Protein AF-A0A7J6TV28-F1 (afdb_monomer_lite)

Sequence (271 aa):
MSRKTHSTPTSYSLPQYSQYRVRVAAYAGLIACICAVPQFLPTMQEILLQHFYVIGILYAFISASLDAKTFMMLPWRLTVGVLAGSVSGYIIVLLVTAMGGGVYNPFYGTLLMSPFLLVFSLAEPTLKCKFSQLHSYIAANVVMICVVVFSGPYSRKAFYSAMFAGILSFVVPITLTATLNVLGLLPRTAPEPMAVFEYAVGNNFKSNACYILDGDLHKRELDELRRALVTSRKAVLASVTDADLRLCIFQLTSTLYGLRRASGWEPFSEA

Structure (mmCIF, N/CA/C/O backbone):
data_AF-A0A7J6TV28-F1
#
_entry.id   AF-A0A7J6TV28-F1
#
loop_
_atom_site.group_PDB
_atom_site.id
_atom_site.type_symbol
_atom_site.label_atom_id
_atom_site.label_alt_id
_atom_site.label_comp_id
_atom_site.label_asym_id
_atom_site.label_entity_id
_atom_site.label_seq_id
_atom_site.pdbx_PDB_ins_code
_atom_site.Cartn_x
_atom_site.Cartn_y
_atom_site.Cartn_z
_atom_site.occupancy
_atom_site.B_iso_or_equiv
_atom_site.auth_seq_id
_atom_site.auth_comp_id
_atom_site.auth_asym_id
_atom_site.auth_atom_id
_atom_site.pdbx_PDB_model_num
ATOM 1 N N . MET A 1 1 ? 14.511 -23.211 37.259 1.00 36.25 1 MET A N 1
ATOM 2 C CA . MET A 1 1 ? 14.586 -22.573 35.925 1.00 36.25 1 MET A CA 1
ATOM 3 C C . MET A 1 1 ? 13.826 -23.444 34.936 1.00 36.25 1 MET A C 1
ATOM 5 O O . MET A 1 1 ? 14.378 -24.421 34.456 1.00 36.25 1 MET A O 1
ATOM 9 N N . SER A 1 2 ? 12.541 -23.155 34.709 1.00 27.58 2 SER A N 1
ATOM 10 C CA . SER A 1 2 ? 11.711 -23.898 33.754 1.00 27.58 2 SER A CA 1
ATOM 11 C C . SER A 1 2 ? 11.392 -23.012 32.555 1.00 27.58 2 SER A C 1
ATOM 13 O O . SER A 1 2 ? 11.049 -21.837 32.689 1.00 27.58 2 SER A O 1
ATOM 15 N N . ARG A 1 3 ? 11.628 -23.593 31.386 1.00 27.45 3 ARG A N 1
ATOM 16 C CA . ARG A 1 3 ? 11.673 -23.012 30.048 1.00 27.45 3 ARG A CA 1
ATOM 17 C C . ARG A 1 3 ? 10.261 -22.557 29.658 1.00 27.45 3 ARG A C 1
ATOM 19 O O . ARG A 1 3 ? 9.372 -23.389 29.530 1.00 27.45 3 ARG A O 1
ATOM 26 N N . LYS A 1 4 ? 10.050 -21.250 29.453 1.00 29.84 4 LYS A N 1
ATOM 27 C CA . LYS A 1 4 ? 8.834 -20.736 28.801 1.00 29.84 4 LYS A CA 1
ATOM 28 C C . LYS A 1 4 ? 8.853 -21.184 27.341 1.00 29.84 4 LYS A C 1
ATOM 30 O O . LYS A 1 4 ? 9.484 -20.556 26.496 1.00 29.84 4 LYS A O 1
ATOM 35 N N . THR A 1 5 ? 8.186 -22.292 27.060 1.00 29.97 5 THR A N 1
ATOM 36 C CA . THR A 1 5 ? 7.738 -22.646 25.720 1.00 29.97 5 THR A CA 1
ATOM 37 C C . THR A 1 5 ? 6.659 -21.643 25.328 1.00 29.97 5 THR A C 1
ATOM 39 O O . THR A 1 5 ? 5.537 -21.684 25.824 1.00 29.97 5 THR A O 1
ATOM 42 N N . HIS A 1 6 ? 7.021 -20.685 24.474 1.00 28.78 6 HIS A N 1
ATOM 43 C CA . HIS A 1 6 ? 6.042 -19.883 23.752 1.00 28.78 6 HIS A CA 1
ATOM 44 C C . HIS A 1 6 ? 5.280 -20.824 22.818 1.00 28.78 6 HIS A C 1
ATOM 46 O O . HIS A 1 6 ? 5.750 -21.157 21.733 1.00 28.78 6 HIS A O 1
ATOM 52 N N . SER A 1 7 ? 4.128 -21.300 23.286 1.00 31.31 7 SER A N 1
ATOM 53 C CA . SER A 1 7 ? 3.135 -21.948 22.445 1.00 31.31 7 SER A CA 1
ATOM 54 C C . SER A 1 7 ? 2.679 -20.956 21.379 1.00 31.31 7 SER A C 1
ATOM 56 O O . SER A 1 7 ? 2.367 -19.797 21.665 1.00 31.31 7 SER A O 1
ATOM 58 N N . THR A 1 8 ? 2.700 -21.436 20.147 1.00 29.50 8 THR A N 1
ATOM 59 C CA . THR A 1 8 ? 2.196 -20.812 18.928 1.00 29.50 8 THR A CA 1
ATOM 60 C C . THR A 1 8 ? 0.802 -20.193 19.113 1.00 29.50 8 THR A C 1
ATOM 62 O O . THR A 1 8 ? -0.018 -20.745 19.848 1.00 29.50 8 THR A O 1
ATOM 65 N N . PRO A 1 9 ? 0.493 -19.067 18.441 1.00 31.34 9 PRO A N 1
ATOM 66 C CA . PRO A 1 9 ? -0.850 -18.505 18.450 1.00 31.34 9 PRO A CA 1
ATOM 67 C C . PRO A 1 9 ? -1.773 -19.434 17.654 1.00 31.34 9 PRO A C 1
ATOM 69 O O . PRO A 1 9 ? -1.730 -19.487 16.425 1.00 31.34 9 PRO A O 1
ATOM 72 N N . THR A 1 10 ? -2.594 -20.203 18.361 1.00 31.62 10 THR A N 1
ATOM 73 C CA . THR A 1 10 ? -3.692 -20.969 17.778 1.00 31.62 10 THR A CA 1
ATOM 74 C C . THR A 1 10 ? -4.749 -20.009 17.244 1.00 31.62 10 THR A C 1
ATOM 76 O O . THR A 1 10 ? -5.369 -19.270 18.002 1.00 31.62 10 THR A O 1
ATOM 79 N N . SER A 1 11 ? -4.915 -20.043 15.919 1.00 28.58 11 SER A N 1
ATOM 80 C CA . SER A 1 11 ? -6.074 -19.575 15.150 1.00 28.58 11 SER A CA 1
ATOM 81 C C . SER A 1 11 ? -6.611 -18.188 15.518 1.00 28.58 11 SER A C 1
ATOM 83 O O . SER A 1 11 ? -7.545 -18.048 16.306 1.00 28.58 11 SER A O 1
ATOM 85 N N . TYR A 1 12 ? -6.094 -17.164 14.836 1.00 28.28 12 TYR A N 1
ATOM 86 C CA . TYR A 1 12 ? -6.783 -15.886 14.680 1.00 28.28 12 TYR A CA 1
ATOM 87 C C . TYR A 1 12 ? -8.122 -16.128 13.969 1.00 28.28 12 TYR A C 1
ATOM 89 O O . TYR A 1 12 ? -8.197 -16.109 12.740 1.00 28.28 12 TYR A O 1
ATOM 97 N N . SER A 1 13 ? -9.187 -16.384 14.728 1.00 34.91 13 SER A N 1
ATOM 98 C CA . SER A 1 13 ? -10.538 -16.260 14.199 1.00 34.91 13 SER A CA 1
ATOM 99 C C . SER A 1 13 ? -10.746 -14.781 13.887 1.00 34.91 13 SER A C 1
ATOM 101 O O . SER A 1 13 ? -10.840 -13.931 14.771 1.00 34.91 13 SER A O 1
ATOM 103 N N . LEU A 1 14 ? -10.703 -14.448 12.596 1.00 33.69 14 LEU A N 1
ATOM 104 C CA . LEU A 1 14 ? -11.089 -13.127 12.138 1.00 33.69 14 LEU A CA 1
ATOM 105 C C . LEU A 1 14 ? -12.509 -12.862 12.623 1.00 33.69 14 LEU A C 1
ATOM 107 O O . LEU A 1 14 ? -13.434 -13.610 12.309 1.00 33.69 14 LEU A O 1
ATOM 111 N N . PRO A 1 15 ? -12.702 -11.694 13.219 1.00 40.56 15 PRO A N 1
ATOM 112 C CA . PRO A 1 15 ? -13.539 -10.777 12.471 1.00 40.56 15 PRO A CA 1
ATOM 113 C C . PRO A 1 15 ? -12.861 -9.419 12.458 1.00 40.56 15 PRO A C 1
ATOM 115 O O . PRO A 1 15 ? -13.032 -8.528 13.285 1.00 40.56 15 PRO A O 1
ATOM 118 N N . GLN A 1 16 ? -12.064 -9.269 11.415 1.00 54.22 16 GLN A N 1
ATOM 119 C CA . GLN A 1 16 ? -11.751 -7.961 10.891 1.00 54.22 16 GLN A CA 1
ATOM 120 C C . GLN A 1 16 ? -13.044 -7.454 10.253 1.00 54.22 16 GLN A C 1
ATOM 122 O O . GLN A 1 16 ? -13.438 -7.993 9.224 1.00 54.22 16 GLN A O 1
ATOM 127 N N . TYR A 1 17 ? -13.717 -6.505 10.911 1.00 57.72 17 TYR A N 1
ATOM 128 C CA . TYR A 1 17 ? -14.897 -5.752 10.458 1.00 57.72 17 TYR A CA 1
ATOM 129 C C . TYR A 1 17 ? -15.244 -6.002 8.986 1.00 57.72 17 TYR A C 1
ATOM 131 O O . TYR A 1 17 ? -14.689 -5.351 8.098 1.00 57.72 17 TYR A O 1
ATOM 139 N N . SER A 1 18 ? -16.115 -6.978 8.714 1.00 57.31 18 SER A N 1
ATOM 140 C CA . SER A 1 18 ? -16.378 -7.444 7.345 1.00 57.31 18 SER A CA 1
ATOM 141 C C . SER A 1 18 ? -16.831 -6.291 6.450 1.00 57.31 18 SER A C 1
ATOM 143 O O . SER A 1 18 ? -16.326 -6.135 5.346 1.00 57.31 18 SER A O 1
ATOM 145 N N . GLN A 1 19 ? -17.678 -5.403 6.972 1.00 57.84 19 GLN A N 1
ATOM 146 C CA . GLN A 1 19 ? -18.143 -4.207 6.271 1.00 57.84 19 GLN A CA 1
ATOM 147 C C . GLN A 1 19 ? -17.015 -3.211 5.964 1.00 57.84 19 GLN A C 1
ATOM 149 O O . GLN A 1 19 ? -16.959 -2.669 4.863 1.00 57.84 19 GLN A O 1
ATOM 154 N N . TYR A 1 20 ? -16.085 -2.991 6.897 1.00 59.91 20 TYR A N 1
ATOM 155 C CA . TYR A 1 20 ? -14.920 -2.133 6.666 1.00 59.91 20 TYR A CA 1
ATOM 156 C C . TYR A 1 20 ? -13.994 -2.742 5.610 1.00 59.91 20 TYR A C 1
ATOM 158 O O . TYR A 1 20 ? -13.556 -2.049 4.699 1.00 59.91 20 TYR A O 1
ATOM 166 N N . ARG A 1 21 ? -13.760 -4.057 5.668 1.00 62.78 21 ARG A N 1
ATOM 167 C CA . ARG A 1 21 ? -12.965 -4.773 4.665 1.00 62.78 21 ARG A CA 1
ATOM 168 C C . ARG A 1 21 ? -13.599 -4.762 3.288 1.00 62.78 21 ARG A C 1
ATOM 170 O O . ARG A 1 21 ? -12.884 -4.577 2.316 1.00 62.78 21 ARG A O 1
ATOM 177 N N . VAL A 1 22 ? -14.916 -4.925 3.206 1.00 64.94 22 VAL A N 1
ATOM 178 C CA . VAL A 1 22 ? -15.661 -4.837 1.946 1.00 64.94 22 VAL A CA 1
ATOM 179 C C . VAL A 1 22 ? -15.588 -3.418 1.387 1.00 64.94 22 VAL A C 1
ATOM 181 O O . VAL A 1 22 ? -15.345 -3.264 0.198 1.00 64.94 22 VAL A O 1
ATOM 184 N N . ARG A 1 23 ? -15.699 -2.377 2.224 1.00 64.50 23 ARG A N 1
ATOM 185 C CA . ARG A 1 23 ? -15.524 -0.978 1.791 1.00 64.50 23 ARG A CA 1
ATOM 186 C C . ARG A 1 23 ? -14.102 -0.693 1.303 1.00 64.50 23 ARG A C 1
ATOM 188 O O . ARG A 1 23 ? -13.939 -0.084 0.252 1.00 64.50 23 ARG A O 1
ATOM 195 N N . VAL A 1 24 ? -13.082 -1.168 2.017 1.00 64.38 24 VAL A N 1
ATOM 196 C CA . VAL A 1 24 ? -11.673 -1.035 1.609 1.00 64.38 24 VAL A CA 1
ATOM 197 C C . VAL A 1 24 ? -11.392 -1.825 0.327 1.00 64.38 24 VAL A C 1
ATOM 199 O O . VAL A 1 24 ? -10.748 -1.305 -0.575 1.00 64.38 24 VAL A O 1
ATOM 202 N N . ALA A 1 25 ? -11.913 -3.047 0.200 1.00 63.00 25 ALA A N 1
ATOM 203 C CA . ALA A 1 25 ? -11.759 -3.867 -0.999 1.00 63.00 25 ALA A CA 1
ATOM 204 C C . ALA A 1 25 ? -12.497 -3.270 -2.208 1.00 63.00 25 ALA A C 1
ATOM 206 O O . ALA A 1 25 ? -11.953 -3.270 -3.307 1.00 63.00 25 ALA A O 1
ATOM 207 N N . ALA A 1 26 ? -13.694 -2.711 -2.011 1.00 67.06 26 ALA A N 1
ATOM 208 C CA . ALA A 1 26 ? -14.436 -2.008 -3.054 1.00 67.06 26 ALA A CA 1
ATOM 209 C C . ALA A 1 26 ? -13.705 -0.734 -3.503 1.00 67.06 26 ALA A C 1
ATOM 211 O O . ALA A 1 26 ? -13.607 -0.477 -4.698 1.00 67.06 26 ALA A O 1
ATOM 212 N N . TYR A 1 27 ? -13.133 0.023 -2.563 1.00 68.31 27 TYR A N 1
ATOM 213 C CA . TYR A 1 27 ? -12.297 1.187 -2.854 1.00 68.31 27 TYR A CA 1
ATOM 214 C C . TYR A 1 27 ? -11.031 0.802 -3.637 1.00 68.31 27 TYR A C 1
ATOM 216 O O . TYR A 1 27 ? -10.749 1.388 -4.681 1.00 68.31 27 TYR A O 1
ATOM 224 N N . ALA A 1 28 ? -10.315 -0.233 -3.187 1.00 64.62 28 ALA A N 1
ATOM 225 C CA . ALA A 1 28 ? -9.139 -0.772 -3.869 1.00 64.62 28 ALA A CA 1
ATOM 226 C C . ALA A 1 28 ? -9.472 -1.246 -5.289 1.00 64.62 28 ALA A C 1
ATOM 228 O O . ALA A 1 28 ? -8.771 -0.906 -6.239 1.00 64.62 28 ALA A O 1
ATOM 229 N N . GLY A 1 29 ? -10.565 -2.000 -5.430 1.00 62.69 29 GLY A N 1
ATOM 230 C CA . GLY A 1 29 ? -11.042 -2.517 -6.707 1.00 62.69 29 GLY A CA 1
ATOM 231 C C . GLY A 1 29 ? -11.446 -1.401 -7.666 1.00 62.69 29 GLY A C 1
ATOM 232 O O . GLY A 1 29 ? -11.060 -1.432 -8.828 1.00 62.69 29 GLY A O 1
ATOM 233 N N . LEU A 1 30 ? -12.152 -0.375 -7.184 1.00 70.69 30 LEU A N 1
ATOM 234 C CA . LEU A 1 30 ? -12.556 0.768 -8.000 1.00 70.69 30 LEU A CA 1
ATOM 235 C C . LEU A 1 30 ? -11.344 1.571 -8.489 1.00 70.69 30 LEU A C 1
ATOM 237 O O . LEU A 1 30 ? -11.278 1.906 -9.670 1.00 70.69 30 LEU A O 1
ATOM 241 N N . ILE A 1 31 ? -10.355 1.823 -7.624 1.00 66.44 31 ILE A N 1
ATOM 242 C CA . ILE A 1 31 ? -9.111 2.491 -8.032 1.00 66.44 31 ILE A CA 1
ATOM 243 C C . ILE A 1 31 ? -8.346 1.637 -9.036 1.00 66.44 31 ILE A C 1
ATOM 245 O O . ILE A 1 31 ? -7.920 2.161 -10.060 1.00 66.44 31 ILE A O 1
ATOM 249 N N . ALA A 1 32 ? -8.206 0.334 -8.785 1.00 64.50 32 ALA A N 1
ATOM 250 C CA . ALA A 1 32 ? -7.526 -0.571 -9.705 1.00 64.50 32 ALA A CA 1
ATOM 251 C C . ALA A 1 32 ? -8.198 -0.573 -11.088 1.00 64.50 32 ALA A C 1
ATOM 253 O O . ALA A 1 32 ? -7.506 -0.467 -12.098 1.00 64.50 32 ALA A O 1
ATOM 254 N N . CYS A 1 33 ? -9.533 -0.596 -11.142 1.00 68.56 33 CYS A N 1
ATOM 255 C CA . CYS A 1 33 ? -10.291 -0.510 -12.389 1.00 68.56 33 CYS A CA 1
ATOM 256 C C . CYS A 1 33 ? -10.071 0.823 -13.119 1.00 68.56 33 CYS A C 1
ATOM 258 O O . CYS A 1 33 ? -9.835 0.810 -14.323 1.00 68.56 33 CYS A O 1
ATOM 260 N N . ILE A 1 34 ? -10.096 1.963 -12.417 1.00 69.38 34 ILE A N 1
ATOM 261 C CA . ILE A 1 34 ? -9.843 3.286 -13.021 1.00 69.38 34 ILE A CA 1
ATOM 262 C C . ILE A 1 34 ? -8.401 3.386 -13.532 1.00 69.38 34 ILE A C 1
ATOM 264 O O . ILE A 1 34 ? -8.174 3.839 -14.652 1.00 69.38 34 ILE A O 1
ATOM 268 N N . CYS A 1 35 ? -7.429 2.919 -12.747 1.00 64.12 35 CYS A N 1
ATOM 269 C CA . CYS A 1 35 ? -6.024 2.857 -13.147 1.00 64.12 35 CYS A CA 1
ATOM 270 C C . CYS A 1 35 ? -5.792 1.914 -14.337 1.00 64.12 35 CYS A C 1
ATOM 272 O O . CYS A 1 35 ? -4.810 2.091 -15.055 1.00 64.12 35 CYS A O 1
ATOM 274 N N . ALA A 1 36 ? -6.694 0.958 -14.571 1.00 63.41 36 ALA A N 1
ATOM 275 C CA . ALA A 1 36 ? -6.657 0.063 -15.717 1.00 63.41 36 ALA A CA 1
ATOM 276 C C . ALA A 1 36 ? -7.333 0.646 -16.976 1.00 63.41 36 ALA A C 1
ATOM 278 O O . ALA A 1 36 ? -7.002 0.209 -18.067 1.00 63.41 36 ALA A O 1
ATOM 279 N N . VAL A 1 37 ? -8.209 1.662 -16.894 1.00 65.69 37 VAL A N 1
ATOM 280 C CA . VAL A 1 37 ? -8.895 2.270 -18.069 1.00 65.69 37 VAL A CA 1
ATOM 281 C C . VAL A 1 37 ? -7.953 2.685 -19.214 1.00 65.69 37 VAL A C 1
ATOM 283 O O . VAL A 1 37 ? -8.303 2.425 -20.370 1.00 65.69 37 VAL A O 1
ATOM 286 N N . PRO A 1 38 ? -6.754 3.257 -18.963 1.00 61.88 38 PRO A N 1
ATOM 287 C CA . PRO A 1 38 ? -5.789 3.565 -20.020 1.00 61.88 38 PRO A CA 1
ATOM 288 C C . PRO A 1 38 ? -5.403 2.372 -20.908 1.00 61.88 38 PRO A C 1
ATOM 290 O O . PRO A 1 38 ? -4.936 2.590 -22.021 1.00 61.88 38 PRO A O 1
ATOM 293 N N . GLN A 1 39 ? -5.635 1.128 -20.463 1.00 56.16 39 GLN A N 1
ATOM 294 C CA . GLN A 1 39 ? -5.360 -0.093 -21.229 1.00 56.16 39 GLN A CA 1
ATOM 295 C C . GLN A 1 39 ? -6.263 -0.273 -22.457 1.00 56.16 39 GLN A C 1
ATOM 297 O O . GLN A 1 39 ? -5.882 -0.945 -23.409 1.00 56.16 39 GLN A O 1
ATOM 302 N N . PHE A 1 40 ? -7.465 0.307 -22.431 1.00 59.34 40 PHE A N 1
ATOM 303 C CA . PHE A 1 40 ? -8.451 0.164 -23.504 1.00 59.34 40 PHE A CA 1
ATOM 304 C C . PHE A 1 40 ? -8.409 1.324 -24.501 1.00 59.34 40 PHE A C 1
ATOM 306 O O . PHE A 1 40 ? -9.193 1.348 -25.447 1.00 59.34 40 PHE A O 1
ATOM 313 N N . LEU A 1 41 ? -7.512 2.292 -24.293 1.00 60.53 41 LEU A N 1
ATOM 314 C CA . LEU A 1 41 ? -7.314 3.415 -25.198 1.00 60.53 41 LEU A CA 1
ATOM 315 C C . LEU A 1 41 ? -6.321 3.007 -26.301 1.00 60.53 41 LEU A C 1
ATOM 317 O O . LEU A 1 41 ? -5.128 2.873 -26.021 1.00 60.53 41 LEU A O 1
ATOM 321 N N . PRO A 1 42 ? -6.772 2.856 -27.563 1.00 53.66 42 PRO A N 1
ATOM 322 C CA . PRO A 1 42 ? -5.932 2.397 -28.677 1.00 53.66 42 PRO A CA 1
ATOM 323 C C . PRO A 1 42 ? -4.823 3.393 -29.071 1.00 53.66 42 PRO A C 1
ATOM 325 O O . PRO A 1 42 ? -4.034 3.126 -29.971 1.00 53.66 42 PRO A O 1
ATOM 328 N N . THR A 1 43 ? -4.757 4.552 -28.413 1.00 55.72 43 THR A N 1
ATOM 329 C CA . THR A 1 43 ? -3.801 5.638 -28.656 1.00 55.72 43 THR A CA 1
ATOM 330 C C . THR A 1 43 ? -2.490 5.523 -27.871 1.00 55.72 43 THR A C 1
ATOM 332 O O . THR A 1 43 ? -1.540 6.236 -28.195 1.00 55.72 43 THR A O 1
ATOM 335 N N . MET A 1 44 ? -2.395 4.662 -26.852 1.00 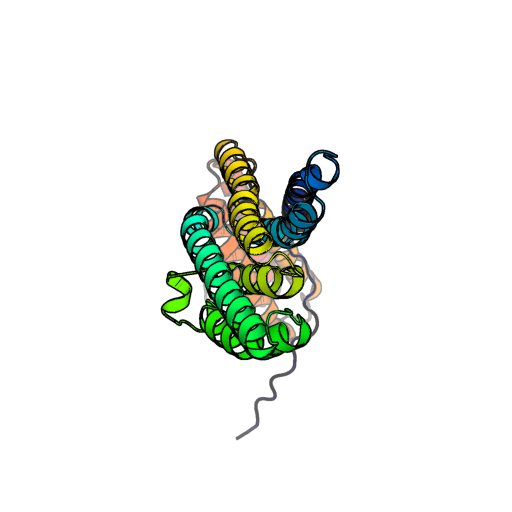54.69 44 MET A N 1
ATOM 336 C CA . MET A 1 44 ? -1.181 4.532 -26.032 1.00 54.69 44 MET A CA 1
ATOM 337 C C . MET A 1 44 ? -0.251 3.442 -26.592 1.00 54.69 44 MET A C 1
ATOM 339 O O . MET A 1 44 ? -0.635 2.282 -26.691 1.00 54.69 44 MET A O 1
ATOM 343 N N . GLN A 1 45 ? 0.985 3.810 -26.957 1.00 56.28 45 GLN A N 1
ATOM 344 C CA . GLN A 1 45 ? 2.009 2.884 -27.471 1.00 56.28 45 GLN A CA 1
ATOM 345 C C . GLN A 1 45 ? 2.259 1.699 -26.515 1.00 56.28 45 GLN A C 1
ATOM 347 O O . GLN A 1 45 ? 2.306 1.887 -25.298 1.00 56.28 45 GLN A O 1
ATOM 352 N N . GLU A 1 46 ? 2.509 0.503 -27.068 1.00 60.16 46 GLU A N 1
ATOM 353 C CA . GLU A 1 46 ? 2.639 -0.781 -26.344 1.00 60.16 46 GLU A CA 1
ATOM 354 C C . GLU A 1 46 ? 3.568 -0.731 -25.117 1.00 60.16 46 GLU A C 1
ATOM 356 O O . GLU A 1 46 ? 3.252 -1.284 -24.065 1.00 60.16 46 GLU A O 1
ATOM 361 N N . ILE A 1 47 ? 4.692 -0.012 -25.216 1.00 56.50 47 ILE A N 1
ATOM 362 C CA . ILE A 1 47 ? 5.678 0.106 -24.130 1.00 56.50 47 ILE A CA 1
ATOM 363 C C . ILE A 1 47 ? 5.127 0.953 -22.976 1.00 56.50 47 ILE A C 1
ATOM 365 O O . ILE A 1 47 ? 5.293 0.598 -21.812 1.00 56.50 47 ILE A O 1
ATOM 369 N N . LEU A 1 48 ? 4.438 2.059 -23.270 1.00 59.12 48 LEU A N 1
ATOM 370 C CA . LEU A 1 48 ? 3.851 2.935 -22.252 1.00 59.12 48 LEU A CA 1
ATOM 371 C C . LEU A 1 48 ? 2.741 2.199 -21.480 1.00 59.12 48 LEU A C 1
ATOM 373 O O . LEU A 1 48 ? 2.651 2.317 -20.258 1.00 59.12 48 LEU A O 1
ATOM 377 N N . LEU A 1 49 ? 1.950 1.388 -22.189 1.00 61.06 49 LEU A N 1
ATOM 378 C CA . LEU A 1 49 ? 0.846 0.599 -21.640 1.00 61.06 49 LEU A CA 1
ATOM 379 C C . LEU A 1 49 ? 1.317 -0.390 -20.558 1.00 61.06 49 LEU A C 1
ATOM 381 O O . LEU A 1 49 ? 0.725 -0.472 -19.483 1.00 61.06 49 LEU A O 1
ATOM 385 N N . GLN A 1 50 ? 2.421 -1.099 -20.815 1.00 63.00 50 GLN A N 1
ATOM 386 C CA . GLN A 1 50 ? 2.985 -2.090 -19.888 1.00 63.00 50 GLN A CA 1
ATOM 387 C C . GLN A 1 50 ? 3.484 -1.453 -18.582 1.00 63.00 50 GLN A C 1
ATOM 389 O O . GLN A 1 50 ? 3.299 -2.013 -17.500 1.00 63.00 50 GLN A O 1
ATOM 394 N N . HIS A 1 51 ? 4.061 -0.250 -18.665 1.00 64.56 51 HIS A N 1
ATOM 395 C CA . HIS A 1 51 ? 4.511 0.499 -17.490 1.00 64.56 51 HIS A CA 1
ATOM 396 C C . HIS A 1 51 ? 3.325 1.014 -16.665 1.00 64.56 51 HIS A C 1
ATOM 398 O O . HIS A 1 51 ? 3.347 0.924 -15.438 1.00 64.56 51 HIS A O 1
ATOM 404 N N . PHE A 1 52 ? 2.260 1.489 -17.318 1.00 61.66 52 PHE A N 1
ATOM 405 C CA . PHE A 1 52 ? 1.025 1.868 -16.627 1.00 61.66 52 PHE A CA 1
ATOM 406 C C . PHE A 1 52 ? 0.359 0.682 -15.918 1.00 61.66 52 PHE A C 1
ATOM 408 O O . PHE A 1 52 ? -0.117 0.857 -14.798 1.00 61.66 52 PHE A O 1
ATOM 415 N N . TYR A 1 53 ? 0.376 -0.514 -16.516 1.00 63.69 53 TYR A N 1
ATOM 416 C CA . TYR A 1 53 ? -0.217 -1.720 -15.931 1.00 63.69 53 TYR A CA 1
ATOM 417 C C . TYR A 1 53 ? 0.427 -2.093 -14.589 1.00 63.69 53 TYR A C 1
ATOM 419 O O . TYR A 1 53 ? -0.249 -2.175 -13.564 1.00 63.69 53 TYR A O 1
ATOM 427 N N . VAL A 1 54 ? 1.752 -2.274 -14.580 1.00 63.72 54 VAL A N 1
ATOM 428 C CA . VAL A 1 54 ? 2.477 -2.733 -13.384 1.00 63.72 54 VAL A CA 1
ATOM 429 C C . VAL A 1 54 ? 2.464 -1.663 -12.296 1.00 63.72 54 VAL A C 1
ATOM 431 O O . VAL A 1 54 ? 2.241 -1.965 -11.125 1.00 63.72 54 VAL A O 1
ATOM 434 N N . ILE A 1 55 ? 2.675 -0.402 -12.675 1.00 66.44 55 ILE A N 1
ATOM 435 C CA . ILE A 1 55 ? 2.866 0.680 -11.712 1.00 66.44 55 ILE A CA 1
ATOM 436 C C . ILE A 1 55 ? 1.515 1.202 -11.186 1.00 66.44 55 ILE A C 1
ATOM 438 O O . ILE A 1 55 ? 1.374 1.458 -9.990 1.00 66.44 55 ILE A O 1
ATOM 442 N N . GLY A 1 56 ? 0.493 1.302 -12.042 1.00 62.91 56 GLY A N 1
ATOM 443 C CA . GLY A 1 56 ? -0.844 1.774 -11.667 1.00 62.91 56 GLY A CA 1
ATOM 444 C C . GLY A 1 56 ? -1.566 0.840 -10.697 1.00 62.91 56 GLY A C 1
ATOM 445 O O . GLY A 1 56 ? -2.095 1.298 -9.685 1.00 62.91 56 GLY A O 1
ATOM 446 N N . ILE A 1 57 ? -1.533 -0.474 -10.949 1.00 63.94 57 ILE A N 1
ATOM 447 C CA . ILE A 1 57 ? -2.152 -1.473 -10.062 1.00 63.94 57 ILE A CA 1
ATOM 448 C C . ILE A 1 57 ? -1.448 -1.486 -8.701 1.00 63.94 57 ILE A C 1
ATOM 450 O O . ILE A 1 57 ? -2.101 -1.485 -7.658 1.00 63.94 57 ILE A O 1
ATOM 454 N N . LEU A 1 58 ? -0.116 -1.434 -8.694 1.00 66.00 58 LEU A N 1
ATOM 455 C CA . LEU A 1 58 ? 0.669 -1.412 -7.464 1.00 66.00 58 LEU A CA 1
ATOM 456 C C . LEU A 1 58 ? 0.326 -0.193 -6.592 1.00 66.00 58 LEU A C 1
ATOM 458 O O . LEU A 1 58 ? 0.104 -0.339 -5.390 1.00 66.00 58 LEU A O 1
ATOM 462 N N . TYR A 1 59 ? 0.217 1.002 -7.183 1.00 65.31 59 TYR A N 1
ATOM 463 C CA . TYR A 1 59 ? -0.162 2.200 -6.431 1.00 65.31 59 TYR A CA 1
ATOM 464 C C . TYR A 1 59 ? -1.625 2.224 -5.999 1.00 65.31 59 TYR A C 1
ATOM 466 O O . TYR A 1 59 ? -1.911 2.791 -4.946 1.00 65.31 59 TYR A O 1
ATOM 474 N N . ALA A 1 60 ? -2.526 1.574 -6.740 1.00 61.41 60 ALA A N 1
ATOM 475 C CA . ALA A 1 60 ? -3.907 1.361 -6.313 1.00 61.41 60 ALA A CA 1
ATOM 476 C C . ALA A 1 60 ? -3.993 0.479 -5.053 1.00 61.41 60 ALA A C 1
ATOM 478 O O . ALA A 1 60 ? -4.751 0.772 -4.129 1.00 61.41 60 ALA A O 1
ATOM 479 N N . PHE A 1 61 ? -3.172 -0.572 -4.972 1.00 61.78 61 PHE A N 1
ATOM 480 C CA . PHE A 1 61 ? -3.081 -1.407 -3.770 1.00 61.78 61 PHE A CA 1
ATOM 481 C C . PHE A 1 61 ? -2.473 -0.655 -2.583 1.00 61.78 61 PHE A C 1
ATOM 483 O O . PHE A 1 61 ? -2.957 -0.770 -1.456 1.00 61.78 61 PHE A O 1
ATOM 490 N N . ILE A 1 62 ? -1.435 0.146 -2.833 1.00 64.19 62 ILE A N 1
ATOM 491 C CA . ILE A 1 62 ? -0.794 0.972 -1.806 1.00 64.19 62 ILE A CA 1
ATOM 492 C C . ILE A 1 62 ? -1.791 2.016 -1.280 1.00 64.19 62 ILE A C 1
ATOM 494 O O . ILE A 1 62 ? -1.994 2.093 -0.070 1.00 64.19 62 ILE A O 1
ATOM 498 N N . SER A 1 63 ? -2.486 2.757 -2.150 1.00 62.53 63 SER A N 1
ATOM 499 C CA . SER A 1 63 ? -3.456 3.783 -1.736 1.00 62.53 63 SER A CA 1
ATOM 500 C C . SER A 1 63 ? -4.635 3.220 -0.942 1.00 62.53 63 SER A C 1
ATOM 502 O O . SER A 1 63 ? -5.112 3.875 -0.022 1.00 62.53 63 SER A O 1
ATOM 504 N N . ALA A 1 64 ? -5.070 1.991 -1.227 1.00 57.66 64 ALA A N 1
ATOM 505 C CA . ALA A 1 64 ? -6.129 1.330 -0.468 1.00 57.66 64 ALA A CA 1
ATOM 506 C C . ALA A 1 64 ? -5.717 0.909 0.953 1.00 57.66 64 ALA A C 1
ATOM 508 O O . ALA A 1 64 ? -6.573 0.692 1.809 1.00 57.66 64 ALA A O 1
ATOM 509 N N . SER A 1 65 ? -4.414 0.770 1.202 1.00 56.53 65 SER A N 1
ATOM 510 C CA . SER A 1 65 ? -3.863 0.328 2.490 1.00 56.53 65 SER A CA 1
ATOM 511 C C . SER A 1 65 ? -3.420 1.476 3.404 1.00 56.53 65 SER A C 1
ATOM 513 O O . SER A 1 65 ? -3.163 1.253 4.588 1.00 56.53 65 SER A O 1
ATOM 515 N N . LEU A 1 66 ? -3.320 2.698 2.870 1.00 56.22 66 LEU A N 1
ATOM 516 C CA . LEU A 1 66 ? -2.752 3.853 3.558 1.00 56.22 66 LEU A CA 1
ATOM 517 C C . LEU A 1 66 ? -3.826 4.849 4.011 1.00 56.22 66 LEU A C 1
ATOM 519 O O . LEU A 1 66 ? -4.748 5.197 3.285 1.00 56.22 66 LEU A O 1
ATOM 523 N N . ASP A 1 67 ? -3.643 5.348 5.231 1.00 59.19 67 ASP A N 1
ATOM 524 C CA . ASP A 1 67 ? -4.393 6.457 5.822 1.00 59.19 67 ASP A CA 1
ATOM 525 C C . ASP A 1 67 ? -4.342 7.705 4.918 1.00 59.19 67 ASP A C 1
ATOM 527 O O . ASP A 1 67 ? -3.266 8.062 4.445 1.00 59.19 67 ASP A O 1
ATOM 531 N N . ALA A 1 68 ? -5.464 8.408 4.727 1.00 59.78 68 ALA A N 1
ATOM 532 C CA . ALA A 1 68 ? -5.569 9.626 3.918 1.00 59.78 68 ALA A CA 1
ATOM 533 C C . ALA A 1 68 ? -4.508 10.685 4.269 1.00 59.78 68 ALA A C 1
ATOM 535 O O . ALA A 1 68 ? -3.909 11.288 3.377 1.00 59.78 68 ALA A O 1
ATOM 536 N N . LYS A 1 69 ? -4.225 10.900 5.563 1.00 63.62 69 LYS A N 1
ATOM 537 C CA . LYS A 1 69 ? -3.200 11.872 5.988 1.00 63.62 69 LYS A CA 1
ATOM 538 C C . LYS A 1 69 ? -1.794 11.419 5.607 1.00 63.62 69 LYS A C 1
ATOM 540 O O . LYS A 1 69 ? -0.982 12.221 5.148 1.00 63.62 69 LYS A O 1
ATOM 545 N N . THR A 1 70 ? -1.514 10.133 5.771 1.00 64.50 70 THR A N 1
ATOM 546 C CA . THR A 1 70 ? -0.223 9.535 5.414 1.00 64.50 70 THR A CA 1
ATOM 547 C C . THR A 1 70 ? -0.054 9.456 3.896 1.00 64.50 70 THR A C 1
ATOM 549 O O . THR A 1 70 ? 1.035 9.700 3.380 1.00 64.50 70 THR A O 1
ATOM 552 N N . PHE A 1 71 ? -1.143 9.204 3.172 1.00 65.50 71 PHE A N 1
ATOM 553 C CA . PHE A 1 71 ? -1.185 9.138 1.721 1.00 65.50 71 PHE A CA 1
ATOM 554 C C . PHE A 1 71 ? -0.947 10.504 1.073 1.00 65.50 71 PHE A C 1
ATOM 556 O O . PHE A 1 71 ? -0.252 10.572 0.069 1.00 65.50 71 PHE A O 1
ATOM 563 N N . MET A 1 72 ? -1.417 11.597 1.683 1.00 65.19 72 MET A N 1
ATOM 564 C CA . MET A 1 72 ? -1.156 12.967 1.210 1.00 65.19 72 MET A CA 1
ATOM 565 C C . MET A 1 72 ? 0.291 13.435 1.440 1.00 65.19 72 MET A C 1
ATOM 567 O O . MET A 1 72 ? 0.757 14.328 0.738 1.00 65.19 72 MET A O 1
ATOM 571 N N . MET A 1 73 ? 1.033 12.825 2.372 1.00 66.19 73 MET A N 1
ATOM 572 C CA . MET A 1 73 ? 2.478 13.065 2.557 1.00 66.19 73 MET A CA 1
ATOM 573 C C . MET A 1 73 ? 3.362 12.158 1.684 1.00 66.19 73 MET A C 1
ATOM 575 O O . MET A 1 73 ? 4.557 12.406 1.514 1.00 66.19 73 MET A O 1
ATOM 579 N N . LEU A 1 74 ? 2.776 11.109 1.111 1.00 72.75 74 LEU A N 1
ATOM 580 C CA . LEU A 1 74 ? 3.426 10.164 0.214 1.00 72.75 74 LEU A CA 1
ATOM 581 C C . LEU A 1 74 ? 3.848 10.725 -1.165 1.00 72.75 74 LEU A C 1
ATOM 583 O O . LEU A 1 74 ? 4.874 10.253 -1.655 1.00 72.75 74 LEU A O 1
ATOM 587 N N . PRO A 1 75 ? 3.170 11.709 -1.806 1.00 74.69 75 PRO A N 1
ATOM 588 C CA . PRO A 1 75 ? 3.421 12.067 -3.204 1.00 74.69 75 PRO A CA 1
ATOM 589 C C . PRO A 1 75 ? 4.849 12.536 -3.434 1.00 74.69 75 PRO A C 1
ATOM 591 O O . PRO A 1 75 ? 5.494 12.107 -4.379 1.00 74.69 75 PRO A O 1
ATOM 594 N N . TRP A 1 76 ? 5.385 13.352 -2.523 1.00 78.00 76 TRP A N 1
ATOM 595 C CA . TRP A 1 76 ? 6.771 13.802 -2.601 1.00 78.00 76 TRP A CA 1
ATOM 596 C C . TRP A 1 76 ? 7.756 12.625 -2.554 1.00 78.00 76 TRP A C 1
ATOM 598 O O . TRP A 1 76 ? 8.643 12.518 -3.399 1.00 78.00 76 TRP A O 1
ATOM 608 N N . ARG A 1 77 ? 7.558 11.686 -1.619 1.00 78.69 77 ARG A N 1
ATOM 609 C CA . ARG A 1 77 ? 8.406 10.489 -1.479 1.00 78.69 77 ARG A CA 1
ATOM 610 C C . ARG A 1 77 ? 8.285 9.546 -2.673 1.00 78.69 77 ARG A C 1
ATOM 612 O O . ARG A 1 77 ? 9.264 8.886 -3.024 1.00 78.69 77 ARG A O 1
ATOM 619 N N . LEU A 1 78 ? 7.101 9.468 -3.280 1.00 78.62 78 LEU A N 1
ATOM 620 C CA . LEU A 1 78 ? 6.867 8.719 -4.511 1.00 78.62 78 LEU A CA 1
ATOM 621 C C . LEU A 1 78 ? 7.599 9.364 -5.683 1.00 78.62 78 LEU A C 1
ATOM 623 O O . LEU A 1 78 ? 8.355 8.670 -6.348 1.00 78.62 78 LEU A O 1
ATOM 627 N N . THR A 1 79 ? 7.465 10.676 -5.889 1.00 82.00 79 THR A N 1
ATOM 628 C CA . THR A 1 79 ? 8.159 11.398 -6.966 1.00 82.00 79 THR A CA 1
ATOM 629 C C . THR A 1 79 ? 9.673 11.231 -6.866 1.00 82.00 79 THR A C 1
ATOM 631 O O . THR A 1 79 ? 10.318 10.875 -7.850 1.00 82.00 79 THR A O 1
ATOM 634 N N . VAL A 1 80 ? 10.246 11.412 -5.671 1.00 84.44 80 VAL A N 1
ATOM 635 C CA . VAL A 1 80 ? 11.686 11.209 -5.447 1.00 84.44 80 VAL A CA 1
ATOM 636 C C . VAL A 1 80 ? 12.080 9.748 -5.690 1.00 84.44 80 VAL A C 1
ATOM 638 O O . VAL A 1 80 ? 13.112 9.494 -6.306 1.00 84.44 80 VAL A O 1
ATOM 641 N N . GLY A 1 81 ? 11.250 8.784 -5.274 1.00 83.50 81 GLY A N 1
ATOM 642 C CA . GLY A 1 81 ? 11.476 7.358 -5.530 1.00 83.50 81 GLY A CA 1
ATOM 643 C C . GLY A 1 81 ? 11.449 7.003 -7.017 1.00 83.50 81 GLY A C 1
ATOM 644 O O . GLY A 1 81 ? 12.358 6.331 -7.495 1.00 83.50 81 GLY A O 1
ATOM 645 N N . VAL A 1 82 ? 10.467 7.509 -7.769 1.00 84.94 82 VAL A N 1
ATOM 646 C CA . VAL A 1 82 ? 10.363 7.322 -9.225 1.00 84.94 82 VAL A CA 1
ATOM 647 C C . VAL A 1 82 ? 11.593 7.900 -9.921 1.00 84.94 82 VAL A C 1
ATOM 649 O O . VAL A 1 82 ? 12.185 7.219 -10.754 1.00 84.94 82 VAL A O 1
ATOM 652 N N . LEU A 1 83 ? 12.028 9.112 -9.563 1.00 86.81 83 LEU A N 1
ATOM 653 C CA . LEU A 1 83 ? 13.230 9.726 -10.137 1.00 86.81 83 LEU A CA 1
ATOM 654 C C . LEU A 1 83 ? 14.493 8.917 -9.814 1.00 86.81 83 LEU A C 1
ATOM 656 O O . LEU A 1 83 ? 15.265 8.604 -10.719 1.00 86.81 83 LEU A O 1
ATOM 660 N N . ALA A 1 84 ? 14.682 8.526 -8.551 1.00 86.94 84 ALA A N 1
ATOM 661 C CA . ALA A 1 84 ? 15.834 7.737 -8.121 1.00 86.94 84 ALA A CA 1
ATOM 662 C C . ALA A 1 84 ? 15.892 6.367 -8.820 1.00 86.94 84 ALA A C 1
ATOM 664 O O . ALA A 1 84 ? 16.945 5.984 -9.333 1.00 86.94 84 ALA A O 1
ATOM 665 N N . GLY A 1 85 ? 14.761 5.659 -8.901 1.00 85.25 85 GLY A N 1
ATOM 666 C CA . GLY A 1 85 ? 14.641 4.379 -9.604 1.00 85.25 85 GLY A CA 1
ATOM 667 C C . GLY A 1 85 ? 14.852 4.504 -11.114 1.00 85.25 85 GLY A C 1
ATOM 668 O O . GLY A 1 85 ? 15.544 3.686 -11.716 1.00 85.25 85 GLY A O 1
ATOM 669 N N . SER A 1 86 ? 14.332 5.572 -11.728 1.00 86.50 86 SER A N 1
ATOM 670 C CA . SER A 1 86 ? 14.487 5.811 -13.169 1.00 86.50 86 SER A CA 1
ATOM 671 C C . SER A 1 86 ? 15.938 6.099 -13.546 1.00 86.50 86 SER A C 1
ATOM 673 O O . SER A 1 86 ? 16.458 5.530 -14.504 1.00 86.50 86 SER A O 1
ATOM 675 N N . VAL A 1 87 ? 16.600 6.983 -12.791 1.00 88.88 87 VAL A N 1
ATOM 676 C CA . VAL A 1 87 ? 17.988 7.390 -13.051 1.00 88.88 87 VAL A CA 1
ATOM 677 C C . VAL A 1 87 ? 18.945 6.225 -12.813 1.00 88.88 87 VAL A C 1
ATOM 679 O O . VAL A 1 87 ? 19.782 5.946 -13.667 1.00 88.88 87 VAL A O 1
ATOM 682 N N . SER A 1 88 ? 18.801 5.508 -11.695 1.00 88.62 88 SER A N 1
ATOM 683 C CA . SER A 1 88 ? 19.629 4.329 -11.403 1.00 88.62 88 SER A CA 1
ATOM 684 C C . SER A 1 88 ? 19.432 3.215 -12.436 1.00 88.62 88 SER A C 1
ATOM 686 O O . SER A 1 88 ? 20.416 2.701 -12.966 1.00 88.62 88 SER A O 1
ATOM 688 N N . GLY A 1 89 ? 18.184 2.910 -12.808 1.00 85.69 89 GLY A N 1
ATOM 689 C CA . GLY A 1 89 ? 17.871 1.947 -13.865 1.00 85.69 89 GLY A CA 1
ATOM 690 C C . GLY A 1 89 ? 18.487 2.327 -15.212 1.00 85.69 89 GLY A C 1
ATOM 691 O O . GLY A 1 89 ? 19.091 1.488 -15.877 1.00 85.69 89 GLY A O 1
ATOM 692 N N . TYR A 1 90 ? 18.415 3.603 -15.595 1.00 88.94 90 TYR A N 1
ATOM 693 C CA . TYR A 1 90 ? 19.007 4.081 -16.844 1.00 88.94 90 TYR A CA 1
ATOM 694 C C . TYR A 1 90 ? 20.540 4.008 -16.839 1.00 88.94 90 TYR A C 1
ATOM 696 O O . TYR A 1 90 ? 21.133 3.616 -17.843 1.00 88.94 90 TYR A O 1
ATOM 704 N N . ILE A 1 91 ? 21.192 4.307 -15.709 1.00 89.88 91 ILE A N 1
ATOM 705 C CA . ILE A 1 91 ? 22.647 4.141 -15.556 1.00 89.88 91 ILE A CA 1
ATOM 706 C C . ILE A 1 91 ? 23.046 2.672 -15.748 1.00 89.88 91 ILE A C 1
ATOM 708 O O . ILE A 1 91 ? 24.002 2.396 -16.472 1.00 89.88 91 ILE A O 1
ATOM 712 N N . ILE A 1 92 ? 22.296 1.729 -15.166 1.00 88.31 92 ILE A N 1
ATOM 713 C CA . ILE A 1 92 ? 22.536 0.287 -15.341 1.00 88.31 92 ILE A CA 1
ATOM 714 C C . ILE A 1 92 ? 22.402 -0.103 -16.816 1.00 88.31 92 ILE A C 1
ATOM 716 O O . ILE A 1 92 ? 23.264 -0.798 -17.353 1.00 88.31 92 ILE A O 1
ATOM 720 N N . VAL A 1 93 ? 21.356 0.374 -17.496 1.00 87.19 93 VAL A N 1
ATOM 721 C CA . VAL A 1 93 ? 21.141 0.108 -18.925 1.00 87.19 93 VAL A CA 1
ATOM 722 C C . VAL A 1 93 ? 22.293 0.654 -19.768 1.00 87.19 93 VAL A C 1
ATOM 724 O O . VAL A 1 93 ? 22.802 -0.065 -20.629 1.00 87.19 93 VAL A O 1
ATOM 727 N N . LEU A 1 94 ? 22.756 1.880 -19.509 1.00 88.31 94 LEU A N 1
ATOM 728 C CA . LEU A 1 94 ? 23.903 2.465 -20.209 1.00 88.31 94 LEU A CA 1
ATOM 729 C C . LEU A 1 94 ? 25.187 1.665 -19.979 1.00 88.31 94 LEU A C 1
ATOM 731 O O . LEU A 1 94 ? 25.914 1.400 -20.935 1.00 88.31 94 LEU A O 1
ATOM 735 N N . LEU A 1 95 ? 25.443 1.245 -18.740 1.00 88.38 95 LEU A N 1
ATOM 736 C CA . LEU A 1 95 ? 26.626 0.470 -18.379 1.00 88.38 95 LEU A CA 1
ATOM 737 C C . LEU A 1 95 ? 26.632 -0.895 -19.079 1.00 88.38 95 LEU A C 1
ATOM 739 O O . LEU A 1 95 ? 27.625 -1.265 -19.699 1.00 88.38 95 LEU A O 1
ATOM 743 N N . VAL A 1 96 ? 25.503 -1.606 -19.069 1.00 88.25 96 VAL A N 1
ATOM 744 C CA . VAL A 1 96 ? 25.350 -2.895 -19.767 1.00 88.25 96 VAL A CA 1
ATOM 745 C C . VAL A 1 96 ? 25.489 -2.727 -21.276 1.00 88.25 96 VAL A C 1
ATOM 747 O O . VAL A 1 96 ? 26.135 -3.540 -21.928 1.00 88.25 96 VAL A O 1
ATOM 750 N N . THR A 1 97 ? 24.909 -1.666 -21.840 1.00 86.44 97 THR A N 1
ATOM 751 C CA . THR A 1 97 ? 24.993 -1.386 -23.281 1.00 86.44 97 THR A CA 1
ATOM 752 C C . THR A 1 97 ? 26.431 -1.072 -23.698 1.00 86.44 97 THR A C 1
ATOM 754 O O . THR A 1 97 ? 26.878 -1.532 -24.746 1.00 86.44 97 THR A O 1
ATOM 757 N N . ALA A 1 98 ? 27.178 -0.340 -22.866 1.00 86.38 98 ALA A N 1
ATOM 758 C CA . ALA A 1 98 ? 28.594 -0.068 -23.093 1.00 86.38 98 ALA A CA 1
ATOM 759 C C . ALA A 1 98 ? 29.440 -1.350 -23.010 1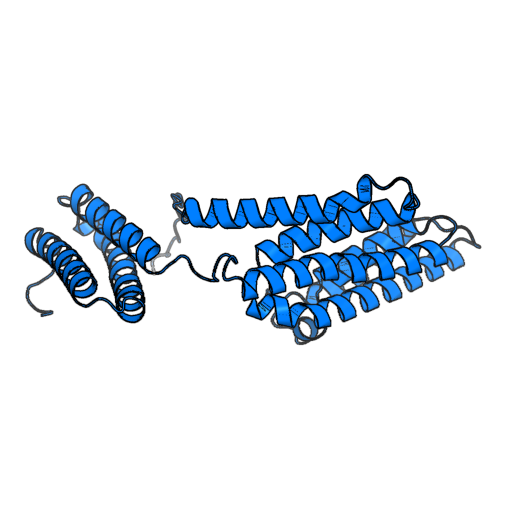.00 86.38 98 ALA A C 1
ATOM 761 O O . ALA A 1 98 ? 30.284 -1.580 -23.873 1.00 86.38 98 ALA A O 1
ATOM 762 N N . MET A 1 99 ? 29.176 -2.218 -22.026 1.00 85.44 99 MET A N 1
ATOM 763 C CA . MET A 1 99 ? 29.860 -3.511 -21.884 1.00 85.44 99 MET A CA 1
ATOM 764 C C . MET A 1 99 ? 29.529 -4.493 -23.019 1.00 85.44 99 MET A C 1
ATOM 766 O O . MET A 1 99 ? 30.378 -5.290 -23.405 1.00 85.44 99 MET A O 1
ATOM 770 N N . GLY A 1 100 ? 28.310 -4.433 -23.558 1.00 81.75 100 GLY A N 1
ATOM 771 C CA . GLY A 1 100 ? 27.824 -5.280 -24.650 1.00 81.75 100 GLY A CA 1
ATOM 772 C C . GLY A 1 100 ? 28.144 -4.768 -26.058 1.00 81.75 100 GLY A C 1
ATOM 773 O O . GLY A 1 100 ? 27.577 -5.277 -27.022 1.00 81.75 100 GLY A O 1
ATOM 774 N N . GLY A 1 101 ? 28.992 -3.741 -26.203 1.00 81.38 101 GLY A N 1
ATOM 775 C CA . GLY A 1 101 ? 29.383 -3.210 -27.514 1.00 81.38 101 GLY A CA 1
ATOM 776 C C . GLY A 1 101 ? 28.253 -2.512 -28.282 1.00 81.38 101 GLY A C 1
ATOM 777 O O . GLY A 1 101 ? 28.253 -2.514 -29.509 1.00 81.38 101 GLY A O 1
ATOM 778 N N . GLY A 1 102 ? 27.276 -1.929 -27.580 1.00 77.31 102 GLY A N 1
ATOM 779 C CA . GLY A 1 102 ? 26.141 -1.213 -28.177 1.00 77.31 102 GLY A CA 1
ATOM 780 C C . GLY A 1 102 ? 24.840 -2.016 -28.248 1.00 77.31 102 GLY A C 1
ATOM 781 O O . GLY A 1 102 ? 23.796 -1.440 -28.551 1.00 77.31 102 GLY A O 1
ATOM 782 N N . VAL A 1 103 ? 24.866 -3.311 -27.916 1.00 82.62 103 VAL A N 1
ATOM 783 C CA . VAL A 1 103 ? 23.662 -4.147 -27.816 1.00 82.62 103 VAL A CA 1
ATOM 784 C C . VAL A 1 103 ? 23.291 -4.332 -26.348 1.00 82.62 103 VAL A C 1
ATOM 786 O O . VAL A 1 103 ? 24.053 -4.890 -25.559 1.00 82.62 103 VAL A O 1
ATOM 789 N N . TYR A 1 104 ? 22.102 -3.862 -25.971 1.00 82.06 104 TYR A N 1
ATOM 790 C CA . TYR A 1 104 ? 21.586 -4.045 -24.619 1.00 82.06 104 TYR A CA 1
ATOM 791 C C . TYR A 1 104 ? 21.087 -5.479 -24.412 1.00 82.06 104 TYR A C 1
ATOM 793 O O . TYR A 1 104 ? 20.238 -5.959 -25.163 1.00 82.06 104 TYR A O 1
ATOM 801 N N . ASN A 1 105 ? 21.572 -6.144 -23.359 1.00 83.94 105 ASN A N 1
ATOM 802 C CA . ASN A 1 105 ? 21.068 -7.444 -22.931 1.00 83.94 105 ASN A CA 1
ATOM 803 C C . ASN A 1 105 ? 20.384 -7.324 -21.550 1.00 83.94 105 ASN A C 1
ATOM 805 O O . ASN A 1 105 ? 21.066 -7.064 -20.550 1.00 83.94 105 ASN A O 1
ATOM 809 N N . PRO A 1 106 ? 19.060 -7.547 -21.464 1.00 80.31 106 PRO A N 1
ATOM 810 C CA . PRO A 1 106 ? 18.301 -7.372 -20.229 1.00 80.31 106 PRO A CA 1
ATOM 811 C C . PRO A 1 106 ? 18.722 -8.335 -19.113 1.00 80.31 106 PRO A C 1
ATOM 813 O O . PRO A 1 106 ? 18.658 -7.960 -17.945 1.00 80.31 106 PRO A O 1
ATOM 816 N N . PHE A 1 107 ? 19.232 -9.533 -19.428 1.00 82.75 107 PHE A N 1
ATOM 817 C CA . PHE A 1 107 ? 19.683 -10.483 -18.404 1.00 82.75 107 PHE A CA 1
ATOM 818 C C . PHE A 1 107 ? 20.853 -9.924 -17.587 1.00 82.75 107 PHE A C 1
ATOM 820 O O . PHE A 1 107 ? 20.797 -9.905 -16.356 1.00 82.75 107 PHE A O 1
ATOM 827 N N . TYR A 1 108 ? 21.873 -9.374 -18.251 1.00 82.62 108 TYR A N 1
ATOM 828 C CA . TYR A 1 108 ? 22.991 -8.726 -17.557 1.00 82.62 108 TYR A CA 1
ATOM 829 C C . TYR A 1 108 ? 22.548 -7.465 -16.807 1.00 82.62 108 TYR A C 1
ATOM 831 O O . TYR A 1 108 ? 23.038 -7.201 -15.708 1.00 82.62 108 TYR A O 1
ATOM 839 N N . GLY A 1 109 ? 21.569 -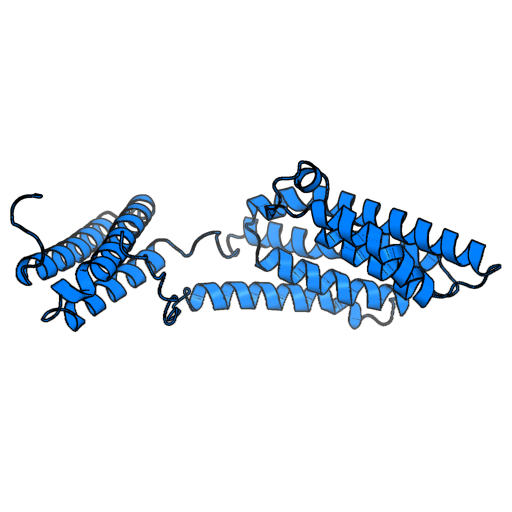6.731 -17.348 1.00 81.94 109 GLY A N 1
ATOM 840 C CA . GLY A 1 109 ? 20.943 -5.607 -16.653 1.00 81.94 109 GLY A CA 1
ATOM 841 C C . GLY A 1 109 ? 20.272 -6.008 -15.343 1.00 81.94 109 GLY A C 1
ATOM 842 O O . GLY A 1 109 ? 20.507 -5.370 -14.321 1.00 81.94 109 GLY A O 1
ATOM 843 N N . THR A 1 110 ? 19.495 -7.093 -15.335 1.00 84.62 110 THR A N 1
ATOM 844 C CA . THR A 1 110 ? 18.843 -7.574 -14.107 1.00 84.62 110 THR A CA 1
ATOM 845 C C . THR A 1 110 ? 19.842 -8.037 -13.046 1.00 84.62 110 THR A C 1
ATOM 847 O O . THR A 1 110 ? 19.633 -7.784 -11.859 1.00 84.62 110 THR A O 1
ATOM 850 N N . LEU A 1 111 ? 20.962 -8.640 -13.455 1.00 85.81 111 LEU A N 1
ATOM 851 C CA . LEU A 1 111 ? 22.005 -9.095 -12.535 1.00 85.81 111 LEU A CA 1
ATOM 852 C C . LEU A 1 111 ? 22.724 -7.910 -11.872 1.00 85.81 111 LEU A C 1
ATOM 854 O O . LEU A 1 111 ? 22.914 -7.901 -10.656 1.00 85.81 111 LEU A O 1
ATOM 858 N N . LEU A 1 112 ? 23.038 -6.870 -12.650 1.00 86.69 112 LEU A N 1
ATOM 859 C CA . LEU A 1 112 ? 23.653 -5.635 -12.149 1.00 86.69 112 LEU A CA 1
ATOM 860 C C . LEU A 1 112 ? 22.693 -4.754 -11.336 1.00 86.69 112 LEU A C 1
ATOM 862 O O . LEU A 1 112 ? 23.145 -3.947 -10.528 1.00 86.69 112 LEU A O 1
ATOM 866 N N . MET A 1 113 ? 21.382 -4.924 -11.506 1.00 87.56 113 MET A N 1
ATOM 867 C CA . MET A 1 113 ? 20.354 -4.218 -10.739 1.00 87.56 113 MET A CA 1
ATOM 868 C C . MET A 1 113 ? 20.200 -4.745 -9.301 1.00 87.56 113 MET A C 1
ATOM 870 O O . MET A 1 113 ? 19.859 -3.977 -8.402 1.00 87.56 113 MET A O 1
ATOM 874 N N . SER A 1 114 ? 20.473 -6.031 -9.059 1.00 84.31 114 SER A N 1
ATOM 875 C CA . SER A 1 114 ? 20.335 -6.687 -7.746 1.00 84.31 114 SER A CA 1
ATOM 876 C C . SER A 1 114 ? 20.935 -5.910 -6.550 1.00 84.31 114 SER A C 1
ATOM 878 O O . SER A 1 114 ? 20.213 -5.676 -5.575 1.00 84.31 114 SER A O 1
ATOM 880 N N . PRO A 1 115 ? 22.194 -5.419 -6.588 1.00 85.19 115 PRO A N 1
ATOM 881 C CA . PRO A 1 115 ? 22.751 -4.643 -5.476 1.00 85.19 115 PRO A CA 1
ATOM 882 C C . PRO A 1 115 ? 22.016 -3.316 -5.235 1.00 85.19 115 PRO A C 1
ATOM 884 O O . PRO A 1 115 ? 21.861 -2.900 -4.088 1.00 85.19 115 PRO A O 1
ATOM 887 N N . PHE A 1 116 ? 21.509 -2.666 -6.286 1.00 84.62 116 PHE A N 1
ATOM 888 C CA . PHE A 1 116 ? 20.748 -1.422 -6.153 1.00 84.62 116 PHE A CA 1
ATOM 889 C C . PHE A 1 116 ? 19.376 -1.661 -5.516 1.00 84.62 116 PHE A C 1
ATOM 891 O O . PHE A 1 116 ? 18.944 -0.854 -4.695 1.00 84.62 116 PHE A O 1
ATOM 898 N N . LEU A 1 117 ? 18.726 -2.795 -5.814 1.00 83.38 117 LEU A N 1
ATOM 899 C CA . LEU A 1 117 ? 17.475 -3.186 -5.153 1.00 83.38 117 LEU A CA 1
ATOM 900 C C . LEU A 1 117 ? 17.667 -3.339 -3.644 1.00 83.38 117 LEU A C 1
ATOM 902 O O . LEU A 1 117 ? 16.818 -2.897 -2.872 1.00 83.38 117 LEU A O 1
ATOM 906 N N . LEU A 1 118 ? 18.785 -3.927 -3.208 1.00 82.88 118 LEU A N 1
ATOM 907 C CA . LEU A 1 118 ? 19.098 -4.060 -1.783 1.00 82.88 118 LEU A CA 1
ATOM 908 C C . LEU A 1 118 ? 19.289 -2.692 -1.121 1.00 82.88 118 LEU A C 1
ATOM 910 O O . LEU A 1 118 ? 18.716 -2.447 -0.062 1.00 82.88 118 LEU A O 1
ATOM 914 N N . VAL A 1 119 ? 20.023 -1.779 -1.765 1.00 83.38 119 VAL A N 1
ATOM 915 C CA . VAL A 1 119 ? 20.250 -0.420 -1.243 1.00 83.38 119 VAL A CA 1
ATOM 916 C C . VAL A 1 119 ? 18.943 0.360 -1.119 1.00 83.38 119 VAL A C 1
ATOM 918 O O . VAL A 1 119 ? 18.696 0.976 -0.084 1.00 83.38 119 VAL A O 1
ATOM 921 N N . PHE A 1 120 ? 18.075 0.312 -2.129 1.00 82.75 120 PHE A N 1
ATOM 922 C CA . PHE A 1 120 ? 16.775 0.977 -2.058 1.00 82.75 120 PHE A CA 1
ATOM 923 C C . PHE A 1 120 ? 15.838 0.315 -1.046 1.00 82.75 120 PHE A C 1
ATOM 925 O O . PHE A 1 120 ? 15.091 1.013 -0.366 1.00 82.75 120 PHE A O 1
ATOM 932 N N . SER A 1 121 ? 15.923 -1.003 -0.858 1.00 80.38 121 SER A N 1
ATOM 933 C CA . SER A 1 121 ? 15.136 -1.714 0.159 1.00 80.38 121 SER A CA 1
ATOM 934 C C . SER A 1 121 ? 15.536 -1.347 1.594 1.00 80.38 121 SER A C 1
ATOM 936 O O . SER A 1 121 ? 14.710 -1.441 2.494 1.00 80.38 121 SER A O 1
ATOM 938 N N . LEU A 1 122 ? 16.739 -0.806 1.830 1.00 78.25 122 LEU A N 1
ATOM 939 C CA . LEU A 1 122 ? 17.097 -0.214 3.131 1.00 78.25 122 LEU A CA 1
ATOM 940 C C . LEU A 1 122 ? 16.257 1.030 3.478 1.00 78.25 122 LEU A C 1
ATOM 942 O O . LEU A 1 122 ? 16.237 1.459 4.632 1.00 78.25 122 LEU A O 1
ATOM 946 N N . ALA A 1 123 ? 15.545 1.616 2.509 1.00 69.69 123 ALA A N 1
ATOM 947 C CA . ALA A 1 123 ? 14.565 2.672 2.750 1.00 69.69 123 ALA A CA 1
ATOM 948 C C . ALA A 1 123 ? 13.208 2.135 3.255 1.00 69.69 123 ALA A C 1
ATOM 950 O O . ALA A 1 123 ? 12.247 2.900 3.363 1.00 69.69 123 ALA A O 1
ATOM 951 N N . GLU A 1 124 ? 13.102 0.845 3.594 1.00 75.25 124 GLU A N 1
ATOM 952 C CA . GLU A 1 124 ? 11.906 0.287 4.220 1.00 75.25 124 GLU A CA 1
ATOM 953 C C . GLU A 1 124 ? 11.639 0.940 5.598 1.00 75.25 124 GLU A C 1
ATOM 955 O O . GLU A 1 124 ? 12.543 1.047 6.435 1.00 75.25 124 GLU A O 1
ATOM 960 N N . PRO A 1 125 ? 10.398 1.386 5.881 1.00 63.22 125 PRO A N 1
ATOM 961 C CA . PRO A 1 125 ? 10.069 2.089 7.125 1.00 63.22 125 PRO A CA 1
ATOM 962 C C . PRO A 1 125 ? 10.244 1.234 8.391 1.00 63.22 125 PRO A C 1
ATOM 964 O O . PRO A 1 125 ? 10.452 1.780 9.475 1.00 63.22 125 PRO A O 1
ATOM 967 N N . THR A 1 126 ? 10.204 -0.095 8.271 1.00 66.00 126 THR A N 1
ATOM 968 C CA . THR A 1 126 ? 10.425 -1.045 9.376 1.00 66.00 126 THR A CA 1
ATOM 969 C C . THR A 1 126 ? 11.871 -1.024 9.883 1.00 66.00 126 THR A C 1
ATOM 971 O O . THR A 1 126 ? 12.108 -1.222 11.076 1.00 66.00 126 THR A O 1
ATOM 974 N N . LEU A 1 127 ? 12.830 -0.690 9.012 1.00 63.25 127 LEU A N 1
ATOM 975 C CA . LEU A 1 127 ? 14.266 -0.673 9.305 1.00 63.25 127 LEU A CA 1
ATOM 976 C C . LEU A 1 127 ? 14.733 0.612 10.014 1.00 63.25 127 LEU A C 1
ATOM 978 O O . LEU A 1 127 ? 15.905 0.729 10.363 1.00 63.25 127 LEU A O 1
ATOM 982 N N . LYS A 1 128 ? 13.836 1.586 10.249 1.00 66.06 128 LYS A N 1
ATOM 983 C CA . LYS A 1 128 ? 14.115 2.882 10.914 1.00 66.06 128 LYS A CA 1
ATOM 984 C C . LYS A 1 128 ? 15.265 3.699 10.295 1.00 66.06 128 LYS A C 1
ATOM 986 O O . LYS A 1 128 ? 15.759 4.644 10.911 1.00 66.06 128 LYS A O 1
ATOM 991 N N . CYS A 1 129 ? 15.679 3.392 9.067 1.00 69.31 129 CYS A N 1
ATOM 992 C CA . CYS A 1 129 ? 16.692 4.158 8.350 1.00 69.31 129 CYS A CA 1
ATOM 993 C C . CYS A 1 129 ? 16.159 5.541 7.947 1.00 69.31 129 CYS A C 1
ATOM 995 O O . CYS A 1 129 ? 15.025 5.673 7.478 1.00 69.31 129 CYS A O 1
ATOM 997 N N . LYS A 1 130 ? 17.010 6.576 8.040 1.00 70.94 130 LYS A N 1
ATOM 998 C CA . LYS A 1 130 ? 16.690 7.950 7.589 1.00 70.94 130 LYS A CA 1
ATOM 999 C C . LYS A 1 130 ? 16.298 8.009 6.105 1.00 70.94 130 LYS A C 1
ATOM 1001 O O . LYS A 1 130 ? 15.537 8.883 5.706 1.00 70.94 130 LYS A O 1
ATOM 1006 N N . PHE A 1 131 ? 16.751 7.038 5.308 1.00 66.31 131 PHE A N 1
ATOM 1007 C CA . PHE A 1 131 ? 16.381 6.894 3.899 1.00 66.31 131 PHE A CA 1
ATOM 1008 C C . PHE A 1 131 ? 14.879 6.675 3.665 1.00 66.31 131 PHE A C 1
ATOM 1010 O O . PHE A 1 131 ? 14.364 7.161 2.661 1.00 66.31 131 PHE A O 1
ATOM 1017 N N . SER A 1 132 ? 14.160 6.064 4.615 1.00 67.12 132 SER A N 1
ATOM 1018 C CA . SER A 1 132 ? 12.699 5.873 4.536 1.00 67.12 132 SER A CA 1
ATOM 1019 C C . SER A 1 132 ? 11.900 7.185 4.532 1.00 67.12 132 SER A C 1
ATOM 1021 O O . SER A 1 132 ? 10.738 7.224 4.123 1.00 67.12 132 SER A O 1
ATOM 1023 N N . GLN A 1 133 ? 12.517 8.285 4.979 1.00 69.38 133 GLN A N 1
ATOM 1024 C CA . GLN A 1 133 ? 11.904 9.612 4.954 1.00 69.38 133 GLN A CA 1
ATOM 1025 C C . GLN A 1 133 ? 12.097 10.324 3.611 1.00 69.38 133 GLN A C 1
ATOM 1027 O O . GLN A 1 133 ? 11.302 11.208 3.286 1.00 69.38 133 GLN A O 1
ATOM 1032 N N . LEU A 1 134 ? 13.128 9.939 2.850 1.00 73.19 134 LEU A N 1
ATOM 1033 C CA . LEU A 1 134 ? 13.558 10.618 1.629 1.00 73.19 134 LEU A CA 1
ATOM 1034 C C . LEU A 1 134 ? 12.800 10.118 0.394 1.00 73.19 134 LEU A C 1
ATOM 1036 O O . LEU A 1 134 ? 12.359 10.922 -0.421 1.00 73.19 134 LEU A O 1
ATOM 1040 N N . HIS A 1 135 ? 12.643 8.802 0.250 1.00 74.88 135 HIS A N 1
ATOM 1041 C CA . HIS A 1 135 ? 12.003 8.207 -0.921 1.00 74.88 135 HIS A CA 1
ATOM 1042 C C . HIS A 1 135 ? 11.270 6.910 -0.571 1.00 74.88 135 HIS A C 1
ATOM 1044 O O . HIS A 1 135 ? 11.576 6.252 0.421 1.00 74.88 135 HIS A O 1
ATOM 1050 N N . SER A 1 136 ? 10.283 6.547 -1.390 1.00 78.81 136 SER A N 1
ATOM 1051 C CA . SER A 1 136 ? 9.592 5.261 -1.272 1.00 78.81 136 SER A CA 1
ATOM 1052 C C . SER A 1 136 ? 10.409 4.153 -1.937 1.00 78.81 136 SER A C 1
ATOM 1054 O O . SER A 1 136 ? 10.649 4.210 -3.145 1.00 78.81 136 SER A O 1
ATOM 1056 N N . TYR A 1 137 ? 10.800 3.132 -1.167 1.00 77.06 137 TYR A N 1
ATOM 1057 C CA . TYR A 1 137 ? 11.541 1.980 -1.694 1.00 77.06 137 TYR A CA 1
ATOM 1058 C C . TYR A 1 137 ? 10.741 1.222 -2.763 1.00 77.06 137 TYR A C 1
ATOM 1060 O O . TYR A 1 137 ? 11.298 0.797 -3.771 1.00 77.06 137 TYR A O 1
ATOM 1068 N N . ILE A 1 138 ? 9.420 1.107 -2.576 1.00 77.69 138 ILE A N 1
ATOM 1069 C CA . ILE A 1 138 ? 8.526 0.403 -3.502 1.00 77.69 138 ILE A CA 1
ATOM 1070 C C . ILE A 1 138 ? 8.528 1.107 -4.863 1.00 77.69 138 ILE A C 1
ATOM 1072 O O . ILE A 1 138 ? 8.685 0.465 -5.898 1.00 77.69 138 ILE A O 1
ATOM 1076 N N . ALA A 1 139 ? 8.422 2.439 -4.847 1.00 78.06 139 ALA A N 1
ATOM 1077 C CA . ALA A 1 139 ? 8.462 3.267 -6.046 1.00 78.06 139 ALA A CA 1
ATOM 1078 C C . ALA A 1 139 ? 9.797 3.135 -6.788 1.00 78.06 139 ALA A C 1
ATOM 1080 O O . ALA A 1 139 ? 9.816 2.910 -7.996 1.00 78.06 139 ALA A O 1
ATOM 1081 N N . ALA A 1 140 ? 10.906 3.251 -6.052 1.00 82.38 140 ALA A N 1
ATOM 1082 C CA . ALA A 1 140 ? 12.246 3.180 -6.619 1.00 82.38 140 ALA A CA 1
ATOM 1083 C C . ALA A 1 140 ? 12.536 1.804 -7.231 1.00 82.38 140 ALA A C 1
ATOM 1085 O O . ALA A 1 140 ? 12.977 1.725 -8.376 1.00 82.38 140 ALA A O 1
ATOM 1086 N N . ASN A 1 141 ? 12.217 0.724 -6.514 1.00 83.44 141 ASN A N 1
ATOM 1087 C CA . ASN A 1 141 ? 12.466 -0.641 -6.970 1.00 83.44 141 ASN A CA 1
ATOM 1088 C C . ASN A 1 141 ? 11.641 -0.994 -8.209 1.00 83.44 141 ASN A C 1
ATOM 1090 O O . ASN A 1 141 ? 12.191 -1.496 -9.186 1.00 83.44 141 ASN A O 1
ATOM 1094 N N . VAL A 1 142 ? 10.335 -0.712 -8.198 1.00 82.50 142 VAL A N 1
ATOM 1095 C CA . VAL A 1 142 ? 9.454 -1.085 -9.315 1.00 82.50 142 VAL A CA 1
ATOM 1096 C C . VAL A 1 142 ? 9.804 -0.310 -10.580 1.00 82.50 142 VAL A C 1
ATOM 1098 O O . VAL A 1 142 ? 9.918 -0.908 -11.647 1.00 82.50 142 VAL A O 1
ATOM 1101 N N . VAL A 1 143 ? 10.053 0.997 -10.473 1.00 82.62 143 VAL A N 1
ATOM 1102 C CA . VAL A 1 143 ? 10.427 1.806 -11.640 1.00 82.62 143 VAL A CA 1
ATOM 1103 C C . VAL A 1 143 ? 11.798 1.406 -12.182 1.00 82.62 143 VAL A C 1
ATOM 1105 O O . VAL A 1 143 ? 11.968 1.330 -13.397 1.00 82.62 143 VAL A O 1
ATOM 1108 N N . MET A 1 144 ? 12.757 1.084 -11.311 1.00 84.94 144 MET A N 1
ATOM 1109 C CA . MET A 1 144 ? 14.063 0.584 -11.740 1.00 84.94 144 MET A CA 1
ATOM 1110 C C . MET A 1 144 ? 13.937 -0.739 -12.507 1.00 84.94 144 MET A C 1
ATOM 1112 O O . MET A 1 144 ? 14.517 -0.868 -13.585 1.00 84.94 144 MET A O 1
ATOM 1116 N N . ILE A 1 145 ? 13.129 -1.685 -12.010 1.00 84.19 145 ILE A N 1
ATOM 1117 C CA . ILE A 1 145 ? 12.841 -2.950 -12.707 1.00 84.19 145 ILE A CA 1
ATOM 1118 C C . ILE A 1 145 ? 12.236 -2.672 -14.081 1.00 84.19 145 ILE A C 1
ATOM 1120 O O . ILE A 1 145 ? 12.687 -3.245 -15.069 1.00 84.19 145 ILE A O 1
ATOM 1124 N N . CYS A 1 146 ? 11.258 -1.768 -14.166 1.00 79.69 146 CYS A N 1
ATOM 1125 C CA . CYS A 1 146 ? 10.639 -1.416 -15.435 1.00 79.69 146 CYS A CA 1
ATOM 1126 C C . CYS A 1 146 ? 11.656 -0.860 -16.447 1.00 79.69 146 CYS A C 1
ATOM 1128 O O . CYS A 1 146 ? 11.715 -1.324 -17.583 1.00 79.69 146 CYS A O 1
ATOM 1130 N N . VAL A 1 147 ? 12.507 0.082 -16.032 1.00 82.44 147 VAL A N 1
ATOM 1131 C CA . VAL A 1 147 ? 13.514 0.688 -16.918 1.00 82.44 147 VAL A CA 1
ATOM 1132 C C . VAL A 1 147 ? 14.536 -0.341 -17.391 1.00 82.44 147 VAL A C 1
ATOM 1134 O O . VAL A 1 147 ? 14.906 -0.330 -18.563 1.00 82.44 147 VAL A O 1
ATOM 1137 N N . VAL A 1 148 ? 14.986 -1.236 -16.511 1.00 83.75 148 VAL A N 1
ATOM 1138 C CA . VAL A 1 148 ? 15.981 -2.262 -16.848 1.00 83.75 148 VAL A CA 1
ATOM 1139 C C . VAL A 1 148 ? 15.360 -3.327 -17.759 1.00 83.75 148 VAL A C 1
ATOM 1141 O O . VAL A 1 148 ? 15.863 -3.581 -18.846 1.00 83.75 148 VAL A O 1
ATOM 1144 N N . VAL A 1 149 ? 14.221 -3.908 -17.387 1.00 82.06 149 VAL A N 1
ATOM 1145 C CA . VAL A 1 149 ? 13.621 -5.021 -18.142 1.00 82.06 149 VAL A CA 1
ATOM 1146 C C . VAL A 1 149 ? 13.084 -4.573 -19.506 1.00 82.06 149 VAL A C 1
ATOM 1148 O O . VAL A 1 149 ? 13.266 -5.285 -20.493 1.00 82.06 149 VAL A O 1
ATOM 1151 N N . PHE A 1 150 ? 12.472 -3.388 -19.594 1.00 77.50 150 PHE A N 1
ATOM 1152 C CA . PHE A 1 150 ? 11.787 -2.929 -20.808 1.00 77.50 150 PHE A CA 1
ATOM 1153 C C . PHE A 1 150 ? 12.606 -1.961 -21.680 1.00 77.50 150 PHE A C 1
ATOM 1155 O O . PHE A 1 150 ? 12.078 -1.439 -22.661 1.00 77.50 150 PHE A O 1
ATOM 1162 N N . SER A 1 151 ? 13.892 -1.716 -21.377 1.00 75.50 151 SER A N 1
ATOM 1163 C CA . SER A 1 151 ? 14.709 -0.763 -22.155 1.00 75.50 151 SER A CA 1
ATOM 1164 C C . SER A 1 151 ? 14.937 -1.153 -23.614 1.00 75.50 151 SER A C 1
ATOM 1166 O O . SER A 1 151 ? 14.986 -0.268 -24.474 1.00 75.50 151 SER A O 1
ATOM 1168 N N . GLY A 1 152 ? 15.033 -2.454 -23.910 1.00 70.56 152 GLY A N 1
ATOM 1169 C CA . GLY A 1 152 ? 15.192 -2.969 -25.274 1.00 70.56 152 GLY A CA 1
ATOM 1170 C C . GLY A 1 152 ? 16.246 -2.205 -26.106 1.00 70.56 152 GLY A C 1
ATOM 1171 O O . GLY A 1 152 ? 17.235 -1.721 -25.555 1.00 70.56 152 GLY A O 1
ATOM 1172 N N . PRO A 1 153 ? 16.047 -2.054 -27.431 1.00 67.31 153 PRO A N 1
ATOM 1173 C CA . PRO A 1 153 ? 16.943 -1.276 -28.296 1.00 67.31 153 PRO A CA 1
ATOM 1174 C C . PRO A 1 153 ? 16.757 0.251 -28.181 1.00 67.31 153 PRO A C 1
ATOM 1176 O O . PRO A 1 153 ? 17.556 1.011 -28.725 1.00 67.31 153 PRO A O 1
ATOM 1179 N N . TYR A 1 154 ? 15.722 0.729 -27.480 1.00 71.19 154 TYR A N 1
ATOM 1180 C CA . TYR A 1 154 ? 15.381 2.153 -27.367 1.00 71.19 154 TYR A CA 1
ATOM 1181 C C . TYR A 1 154 ? 15.402 2.629 -25.906 1.00 71.19 154 TYR A C 1
ATOM 1183 O O . TYR A 1 154 ? 14.410 3.153 -25.391 1.00 71.19 154 TYR A O 1
ATOM 1191 N N . SER A 1 155 ? 16.564 2.514 -25.259 1.00 71.44 155 SER A N 1
ATOM 1192 C CA . SER A 1 155 ? 16.778 2.815 -23.831 1.00 71.44 155 SER A CA 1
ATOM 1193 C C . SER A 1 155 ? 16.286 4.200 -23.384 1.00 71.44 155 SER A C 1
ATOM 1195 O O . SER A 1 155 ? 15.708 4.346 -22.308 1.00 71.44 155 SER A O 1
ATOM 1197 N N . ARG A 1 156 ? 16.435 5.234 -24.226 1.00 76.94 156 ARG A N 1
ATOM 1198 C CA . ARG A 1 156 ? 15.928 6.587 -23.924 1.00 76.94 156 ARG A CA 1
ATOM 1199 C C . ARG A 1 156 ? 14.402 6.650 -23.875 1.00 76.94 156 ARG A C 1
ATOM 1201 O O . ARG A 1 156 ? 13.855 7.335 -23.018 1.00 76.94 156 ARG A O 1
ATOM 1208 N N . LYS A 1 157 ? 13.709 5.950 -24.781 1.00 76.31 157 LYS A N 1
ATOM 1209 C CA . LYS A 1 157 ? 12.238 5.950 -24.814 1.00 76.31 157 LYS A CA 1
ATOM 1210 C C . LYS A 1 157 ? 11.676 5.249 -23.582 1.00 76.31 157 LYS A C 1
ATOM 1212 O O . LYS A 1 157 ? 10.766 5.790 -22.968 1.00 76.31 157 LYS A O 1
ATOM 1217 N N . ALA A 1 158 ? 12.275 4.123 -23.194 1.00 69.94 158 ALA A N 1
ATOM 1218 C CA . ALA A 1 158 ? 11.895 3.377 -21.998 1.00 69.94 158 ALA A CA 1
ATOM 1219 C C . ALA A 1 158 ? 12.117 4.171 -20.700 1.00 69.94 158 ALA A C 1
ATOM 1221 O O . ALA A 1 158 ? 11.274 4.150 -19.806 1.00 69.94 158 ALA A O 1
ATOM 1222 N N . PHE A 1 159 ? 13.215 4.932 -20.613 1.00 79.31 159 PHE A N 1
ATOM 1223 C CA . PHE A 1 159 ? 13.463 5.836 -19.489 1.00 79.31 159 PHE A CA 1
ATOM 1224 C C . PHE A 1 159 ? 12.358 6.892 -19.351 1.00 79.31 159 PHE A C 1
ATOM 1226 O O . PHE A 1 159 ? 11.724 6.986 -18.300 1.00 79.31 159 PHE A O 1
ATOM 1233 N N . TYR A 1 160 ? 12.079 7.656 -20.414 1.00 78.62 160 TYR A N 1
ATOM 1234 C CA . TYR A 1 160 ? 11.051 8.698 -20.359 1.00 78.62 160 TYR A CA 1
ATOM 1235 C C . TYR A 1 160 ? 9.647 8.118 -20.155 1.00 78.62 160 TYR A C 1
ATOM 1237 O O . TYR A 1 160 ? 8.860 8.701 -19.408 1.00 78.62 160 TYR A O 1
ATOM 1245 N N . SER A 1 161 ? 9.337 6.961 -20.752 1.00 77.31 161 SER A N 1
ATOM 1246 C CA . SER A 1 161 ? 8.044 6.298 -20.561 1.00 77.31 161 SER A CA 1
ATOM 1247 C C . SER A 1 161 ? 7.853 5.823 -19.126 1.00 77.31 161 SER A C 1
ATOM 1249 O O . SER A 1 161 ? 6.790 6.055 -18.560 1.00 77.31 161 SER A O 1
ATOM 1251 N N . ALA A 1 162 ? 8.868 5.209 -18.511 1.00 74.44 162 ALA A N 1
ATOM 1252 C CA . ALA A 1 162 ? 8.796 4.746 -17.128 1.00 74.44 162 ALA A CA 1
ATOM 1253 C C . ALA A 1 162 ? 8.690 5.913 -16.140 1.00 74.44 162 ALA A C 1
ATOM 1255 O O . ALA A 1 162 ? 7.906 5.848 -15.195 1.00 74.44 162 ALA A O 1
ATOM 1256 N N . MET A 1 163 ? 9.425 7.002 -16.383 1.00 80.44 163 MET A N 1
ATOM 1257 C CA . MET A 1 163 ? 9.385 8.192 -15.534 1.00 80.44 163 MET A CA 1
ATOM 1258 C C . MET A 1 163 ? 8.017 8.888 -15.616 1.00 80.44 163 MET A C 1
ATOM 1260 O O . MET A 1 163 ? 7.424 9.225 -14.591 1.00 80.44 163 MET A O 1
ATOM 1264 N N . PHE A 1 164 ? 7.478 9.052 -16.828 1.00 80.06 164 PHE A N 1
ATOM 1265 C CA . PHE A 1 164 ? 6.177 9.681 -17.057 1.00 80.06 164 PHE A CA 1
ATOM 1266 C C . PHE A 1 164 ? 5.016 8.815 -16.552 1.00 80.06 164 PHE A C 1
ATOM 1268 O O . PHE A 1 164 ? 4.140 9.317 -15.847 1.00 80.06 164 PHE A O 1
ATOM 1275 N N . ALA A 1 165 ? 5.039 7.509 -16.838 1.00 74.06 165 ALA A N 1
ATOM 1276 C CA . ALA A 1 165 ? 4.051 6.561 -16.328 1.00 74.06 165 ALA A CA 1
ATOM 1277 C C . ALA A 1 165 ? 4.116 6.467 -14.800 1.00 74.06 165 ALA A C 1
ATOM 1279 O O . ALA A 1 165 ? 3.084 6.512 -14.137 1.00 74.06 165 ALA A O 1
ATOM 1280 N N . GLY A 1 166 ? 5.320 6.427 -14.223 1.00 72.00 166 GLY A N 1
ATOM 1281 C CA . GLY A 1 166 ? 5.523 6.419 -12.779 1.00 72.00 166 GLY A CA 1
ATOM 1282 C C . GLY A 1 166 ? 4.926 7.644 -12.095 1.00 72.00 166 GLY A C 1
ATOM 1283 O O . GLY A 1 166 ? 4.231 7.484 -11.098 1.00 72.00 166 GLY A O 1
ATOM 1284 N N . ILE A 1 167 ? 5.103 8.842 -12.660 1.00 77.81 167 ILE A N 1
ATOM 1285 C CA . ILE A 1 167 ? 4.514 10.071 -12.109 1.00 77.81 167 ILE A CA 1
ATOM 1286 C C . ILE A 1 167 ? 2.990 10.093 -12.271 1.00 77.81 167 ILE A C 1
ATOM 1288 O O . ILE A 1 167 ? 2.265 10.310 -11.303 1.00 77.81 167 ILE A O 1
ATOM 1292 N N . LEU A 1 168 ? 2.476 9.825 -13.472 1.00 74.50 168 LEU A N 1
ATOM 1293 C CA . LEU A 1 168 ? 1.032 9.861 -13.723 1.00 74.50 168 LEU A CA 1
ATOM 1294 C C . LEU A 1 168 ? 0.260 8.786 -12.951 1.00 74.50 168 LEU A C 1
ATOM 1296 O O . LEU A 1 168 ? -0.871 9.024 -12.528 1.00 74.50 168 LEU A O 1
ATOM 1300 N N . SER A 1 169 ? 0.874 7.621 -12.739 1.00 71.06 169 SER A N 1
ATOM 1301 C CA . SER A 1 169 ? 0.244 6.477 -12.075 1.00 71.06 169 SER A CA 1
ATOM 1302 C C . SER A 1 169 ? -0.186 6.758 -10.636 1.00 71.06 169 SER A C 1
ATOM 1304 O O . SER A 1 169 ? -1.163 6.163 -10.192 1.00 71.06 169 SER A O 1
ATOM 1306 N N . PHE A 1 170 ? 0.469 7.683 -9.921 1.00 71.50 170 PHE A N 1
ATOM 1307 C CA . PHE A 1 170 ? 0.049 8.090 -8.576 1.00 71.50 170 PHE A CA 1
ATOM 1308 C C . PHE A 1 170 ? -0.841 9.341 -8.559 1.00 71.50 170 PHE A C 1
ATOM 1310 O O . PHE A 1 170 ? -1.568 9.543 -7.588 1.00 71.50 170 PHE A O 1
ATOM 1317 N N . VAL A 1 171 ? -0.851 10.163 -9.619 1.00 75.00 171 VAL A N 1
ATOM 1318 C CA . VAL A 1 171 ? -1.722 11.355 -9.713 1.00 75.00 171 VAL A CA 1
ATOM 1319 C C . VAL A 1 171 ? -3.197 10.958 -9.657 1.00 75.00 171 VAL A C 1
ATOM 1321 O O . VAL A 1 171 ? -3.977 11.589 -8.945 1.00 75.00 171 VAL A O 1
ATOM 1324 N N . VAL A 1 172 ? -3.581 9.884 -10.351 1.00 70.88 172 VAL A N 1
ATOM 1325 C CA . VAL A 1 172 ? -4.967 9.384 -10.364 1.00 70.88 172 VAL A CA 1
ATOM 1326 C C . VAL A 1 172 ? -5.404 8.887 -8.971 1.00 70.88 172 VAL A C 1
ATOM 1328 O O . VAL A 1 172 ? -6.391 9.406 -8.449 1.00 70.88 172 VAL A O 1
ATOM 1331 N N . PRO A 1 173 ? -4.664 7.989 -8.289 1.00 68.81 173 PRO A N 1
ATOM 1332 C CA . PRO A 1 173 ? -4.940 7.632 -6.901 1.00 68.81 173 PRO A CA 1
ATOM 1333 C C . PRO A 1 173 ? -4.987 8.831 -5.947 1.00 68.81 173 PRO A C 1
ATOM 1335 O O . PRO A 1 173 ? -5.881 8.885 -5.109 1.00 68.81 173 PRO A O 1
ATOM 1338 N N . ILE A 1 174 ? -4.075 9.807 -6.056 1.00 72.81 174 ILE A N 1
ATOM 1339 C CA . ILE A 1 174 ? -4.052 10.999 -5.184 1.00 72.81 174 ILE A CA 1
ATOM 1340 C C . ILE A 1 174 ? -5.283 11.867 -5.387 1.00 72.81 174 ILE A C 1
ATOM 1342 O O . ILE A 1 174 ? -5.936 12.228 -4.412 1.00 72.81 174 ILE A O 1
ATOM 1346 N N . THR A 1 175 ? -5.614 12.194 -6.631 1.00 74.00 175 THR A N 1
ATOM 1347 C CA . THR A 1 175 ? -6.771 13.040 -6.945 1.00 74.00 175 THR A CA 1
ATOM 1348 C C . THR A 1 175 ? -8.079 12.369 -6.535 1.00 74.00 175 THR A C 1
ATOM 1350 O O . THR A 1 175 ? -8.931 13.022 -5.929 1.00 74.00 175 THR A O 1
ATOM 1353 N N . LEU A 1 176 ? -8.215 11.059 -6.757 1.00 71.25 176 LEU A N 1
ATOM 1354 C CA . LEU A 1 176 ? -9.387 10.302 -6.319 1.00 71.25 176 LEU A CA 1
ATOM 1355 C C . LEU A 1 176 ? -9.468 10.200 -4.788 1.00 71.25 176 LEU A C 1
ATOM 1357 O O . LEU A 1 176 ? -10.527 10.407 -4.203 1.00 71.25 176 LEU A O 1
ATOM 1361 N N . THR A 1 177 ? -8.343 9.949 -4.117 1.00 70.00 177 THR A N 1
ATOM 1362 C CA . THR A 1 177 ? -8.303 9.896 -2.648 1.00 70.00 177 THR A CA 1
ATOM 1363 C C . THR A 1 177 ? -8.620 11.266 -2.046 1.00 70.00 177 THR A C 1
ATOM 1365 O O . THR A 1 177 ? -9.382 11.361 -1.090 1.00 70.00 177 THR A O 1
ATOM 1368 N N . ALA A 1 178 ? -8.092 12.352 -2.614 1.00 69.06 178 ALA A N 1
ATOM 1369 C CA . ALA A 1 178 ? -8.364 13.710 -2.154 1.00 69.06 178 ALA A CA 1
ATOM 1370 C C . ALA A 1 178 ? -9.838 14.096 -2.352 1.00 69.06 178 ALA A C 1
ATOM 1372 O O . ALA A 1 178 ? -10.458 14.618 -1.428 1.00 69.06 178 ALA A O 1
ATOM 1373 N N . THR A 1 179 ? -10.417 13.794 -3.517 1.00 73.75 179 THR A N 1
ATOM 1374 C CA . THR A 1 179 ? -11.838 14.065 -3.797 1.00 73.75 179 THR A CA 1
ATOM 1375 C C . THR A 1 179 ? -12.756 13.254 -2.890 1.00 73.75 179 THR A C 1
ATOM 1377 O O . THR A 1 179 ? -13.647 13.821 -2.264 1.00 73.75 179 THR A O 1
ATOM 1380 N N . LEU A 1 180 ? -12.504 11.956 -2.720 1.00 69.75 180 LEU A N 1
ATOM 1381 C CA . LEU A 1 180 ? -13.296 11.113 -1.824 1.00 69.75 180 LEU A CA 1
ATOM 1382 C C . LEU A 1 180 ? -13.112 11.490 -0.341 1.00 69.75 180 LEU A C 1
ATOM 1384 O O . LEU A 1 180 ? -14.042 11.322 0.448 1.00 69.75 180 LEU A O 1
ATOM 1388 N N . ASN A 1 181 ? -11.961 12.058 0.041 1.00 70.50 181 ASN A N 1
ATOM 1389 C CA . ASN A 1 181 ? -11.737 12.599 1.383 1.00 70.50 181 ASN A CA 1
ATOM 1390 C C . ASN A 1 181 ? -12.547 13.885 1.616 1.00 70.50 181 ASN A C 1
ATOM 1392 O O . ASN A 1 181 ? -13.175 14.023 2.662 1.00 70.50 181 ASN A O 1
ATOM 1396 N N . VAL A 1 182 ? -12.589 14.794 0.634 1.00 70.81 182 VAL A N 1
ATOM 1397 C CA . VAL A 1 182 ? -13.427 16.009 0.689 1.00 70.81 182 VAL A CA 1
ATOM 1398 C C . VAL A 1 182 ? -14.913 15.653 0.750 1.00 70.81 182 VAL A C 1
ATOM 1400 O O . VAL A 1 182 ? -15.662 16.277 1.495 1.00 70.81 182 VAL A O 1
ATOM 1403 N N . LEU A 1 183 ? -15.333 14.615 0.024 1.00 72.12 183 LEU A N 1
ATOM 1404 C CA . LEU A 1 183 ? -16.712 14.120 0.031 1.00 72.12 183 LEU A CA 1
ATOM 1405 C C . LEU A 1 183 ? -17.064 13.294 1.283 1.00 72.12 183 LEU A C 1
ATOM 1407 O O . LEU A 1 183 ? -18.210 12.885 1.437 1.00 72.12 183 LEU A O 1
ATOM 1411 N N . GLY A 1 184 ? -16.101 13.016 2.171 1.00 61.59 184 GLY A N 1
ATOM 1412 C CA . GLY A 1 184 ? -16.319 12.202 3.372 1.00 61.59 184 GLY A CA 1
ATOM 1413 C C . GLY A 1 184 ? -16.625 10.725 3.091 1.00 61.59 184 GLY A C 1
ATOM 1414 O O . GLY A 1 184 ? -17.072 10.015 3.989 1.00 61.59 184 GLY A O 1
ATOM 1415 N N . LEU A 1 185 ? -16.373 10.260 1.864 1.00 64.44 185 LEU A N 1
ATOM 1416 C CA . LEU A 1 185 ? -16.651 8.900 1.391 1.00 64.44 185 LEU A CA 1
ATOM 1417 C C . LEU A 1 185 ? -15.456 7.948 1.566 1.00 64.44 185 LEU A C 1
ATOM 1419 O O . LEU A 1 185 ? -15.555 6.770 1.221 1.00 64.44 185 LEU A O 1
ATOM 1423 N N . LEU A 1 186 ? -14.324 8.431 2.094 1.00 60.81 186 LEU A N 1
ATOM 1424 C CA . LEU A 1 186 ? -13.160 7.583 2.346 1.00 60.81 186 LEU A CA 1
ATOM 1425 C C . LEU A 1 186 ? -13.409 6.612 3.514 1.00 60.81 186 LEU A C 1
ATOM 1427 O O . LEU A 1 186 ? -13.919 7.035 4.559 1.00 60.81 186 LEU A O 1
ATOM 1431 N N . PRO A 1 187 ? -12.969 5.342 3.412 1.00 55.97 187 PRO A N 1
ATOM 1432 C CA . PRO A 1 187 ? -12.851 4.476 4.577 1.00 55.97 187 PRO A CA 1
ATOM 1433 C C . PRO A 1 187 ? -11.924 5.159 5.591 1.00 55.97 187 PRO A C 1
ATOM 1435 O O . PRO A 1 187 ? -10.746 5.386 5.317 1.00 55.97 187 PRO A O 1
ATOM 1438 N N . ARG A 1 188 ? -12.469 5.566 6.743 1.00 55.16 188 ARG A N 1
ATOM 1439 C CA . ARG A 1 188 ? -11.682 6.214 7.798 1.00 55.16 188 ARG A CA 1
ATOM 1440 C C . ARG A 1 188 ? -10.643 5.239 8.352 1.00 55.16 188 ARG A C 1
ATOM 1442 O O . ARG A 1 188 ? -10.840 4.034 8.365 1.00 55.16 188 ARG A O 1
ATOM 1449 N N . THR A 1 189 ? -9.560 5.803 8.863 1.00 55.31 189 THR A N 1
ATOM 1450 C CA . THR A 1 189 ? -8.369 5.149 9.439 1.00 55.31 189 THR A CA 1
ATOM 1451 C C . THR A 1 189 ? -8.641 4.104 10.507 1.00 55.31 189 THR A C 1
ATOM 1453 O O . THR A 1 189 ? -7.819 3.221 10.748 1.00 55.31 189 THR A O 1
ATOM 1456 N N . ALA A 1 190 ? -9.799 4.211 11.142 1.00 57.12 190 ALA A N 1
ATOM 1457 C CA . ALA A 1 190 ? -10.334 3.223 12.038 1.00 57.12 190 ALA A CA 1
ATOM 1458 C C . ALA A 1 190 ? -11.781 2.910 11.630 1.00 57.12 190 ALA A C 1
ATOM 1460 O O . ALA A 1 190 ? -12.492 3.808 11.157 1.00 57.12 190 ALA A O 1
ATOM 1461 N N . PRO A 1 191 ? -12.232 1.660 11.837 1.00 64.06 191 PRO A N 1
ATOM 1462 C CA . PRO A 1 191 ? -13.652 1.334 11.806 1.00 64.06 191 PRO A CA 1
ATOM 1463 C C . PRO A 1 191 ? -14.434 2.311 12.687 1.00 64.06 191 PRO A C 1
ATOM 1465 O O . PRO A 1 191 ? -13.933 2.794 13.706 1.00 64.06 191 PRO A O 1
ATOM 1468 N N . GLU A 1 192 ? -15.657 2.620 12.266 1.00 69.56 192 GLU A N 1
ATOM 1469 C CA . GLU A 1 192 ? -16.524 3.554 12.973 1.00 69.56 192 GLU A CA 1
ATOM 1470 C C . GLU A 1 192 ? -16.641 3.147 14.451 1.00 69.56 192 GLU A C 1
ATOM 1472 O O . GLU A 1 192 ? -16.879 1.965 14.719 1.00 69.56 192 GLU A O 1
ATOM 1477 N N . PRO A 1 193 ? -16.455 4.076 15.414 1.00 74.44 193 PRO A N 1
ATOM 1478 C CA . PRO A 1 193 ? -16.376 3.726 16.829 1.00 74.44 193 PRO A CA 1
ATOM 1479 C C . PRO A 1 193 ? -17.541 2.845 17.283 1.00 74.44 193 PRO A C 1
ATOM 1481 O O . PRO A 1 193 ? -17.330 1.895 18.033 1.00 74.44 193 PRO A O 1
ATOM 1484 N N . MET A 1 194 ? -18.756 3.127 16.799 1.00 78.19 194 MET A N 1
ATOM 1485 C CA . MET A 1 194 ? -19.952 2.362 17.151 1.00 78.19 194 MET A CA 1
ATOM 1486 C C . MET A 1 194 ? -19.853 0.896 16.721 1.00 78.19 194 MET A C 1
ATOM 1488 O O . MET A 1 194 ? -20.066 0.008 17.538 1.00 78.19 194 MET A O 1
ATOM 1492 N N . ALA A 1 195 ? -19.413 0.628 15.490 1.00 74.50 195 ALA A N 1
ATOM 1493 C CA . ALA A 1 195 ? -19.213 -0.734 15.000 1.00 74.50 195 ALA A CA 1
ATOM 1494 C C . ALA A 1 195 ? -18.137 -1.485 15.808 1.00 74.50 195 ALA A C 1
ATOM 1496 O O . ALA A 1 195 ? -18.259 -2.685 16.057 1.00 74.50 195 ALA A O 1
ATOM 1497 N N . VAL A 1 196 ? -17.089 -0.779 16.254 1.00 77.25 196 VAL A N 1
ATOM 1498 C CA . VAL A 1 196 ? -16.050 -1.334 17.143 1.00 77.25 196 VAL A CA 1
ATOM 1499 C C . VAL A 1 196 ? -16.631 -1.744 18.487 1.00 77.25 196 VAL A C 1
ATOM 1501 O O . VAL A 1 196 ? -16.292 -2.801 19.019 1.00 77.25 196 VAL A O 1
ATOM 1504 N N . PHE A 1 197 ? -17.506 -0.910 19.035 1.00 83.19 197 PHE A N 1
ATOM 1505 C CA . PHE A 1 197 ? -18.170 -1.173 20.299 1.00 83.19 197 PHE A CA 1
ATOM 1506 C C . PHE A 1 197 ? -19.182 -2.308 20.205 1.00 83.19 197 PHE A C 1
ATOM 1508 O O . PHE A 1 197 ? -19.113 -3.213 21.028 1.00 83.19 197 PHE A O 1
ATOM 1515 N N . GLU A 1 198 ? -20.055 -2.322 19.197 1.00 82.62 198 GLU A N 1
ATOM 1516 C CA . GLU A 1 198 ? -21.014 -3.411 18.963 1.00 82.62 198 GLU A CA 1
ATOM 1517 C C . GLU A 1 198 ? -20.308 -4.764 18.866 1.00 82.62 198 GLU A C 1
ATOM 1519 O O . GLU A 1 198 ? -20.706 -5.743 19.503 1.00 82.62 198 GLU A O 1
ATOM 1524 N N . TYR A 1 199 ? -19.201 -4.802 18.126 1.00 81.25 199 TYR A N 1
ATOM 1525 C CA . TYR A 1 199 ? -18.390 -5.999 18.002 1.00 81.25 199 TYR A CA 1
ATOM 1526 C C . TYR A 1 199 ? -17.748 -6.414 19.338 1.00 81.25 199 TYR A C 1
ATOM 1528 O O . TYR A 1 199 ? -17.826 -7.580 19.733 1.00 81.25 199 TYR A O 1
ATOM 1536 N N . ALA A 1 200 ? -17.145 -5.469 20.066 1.00 82.00 200 ALA A N 1
ATOM 1537 C CA . ALA A 1 200 ? -16.525 -5.742 21.361 1.00 82.00 200 ALA A CA 1
ATOM 1538 C C . ALA A 1 200 ? -17.547 -6.204 22.414 1.00 82.00 200 ALA A C 1
ATOM 1540 O O . ALA A 1 200 ? -17.255 -7.109 23.194 1.00 82.00 200 ALA A O 1
ATOM 1541 N N . VAL A 1 201 ? -18.745 -5.619 22.412 1.00 86.25 201 VAL A N 1
ATOM 1542 C CA . VAL A 1 201 ? -19.898 -6.014 23.229 1.00 86.25 201 VAL A CA 1
ATOM 1543 C C . VAL A 1 201 ? -20.319 -7.442 22.907 1.00 86.25 201 VAL A C 1
ATOM 1545 O O . VAL A 1 201 ? -20.401 -8.265 23.817 1.00 86.25 201 VAL A O 1
ATOM 1548 N N . GLY A 1 202 ? -20.544 -7.750 21.626 1.00 83.88 202 GLY A N 1
ATOM 1549 C CA . GLY A 1 202 ? -20.992 -9.071 21.190 1.00 83.88 202 GLY A CA 1
ATOM 1550 C C . GLY A 1 202 ? -19.986 -10.164 21.543 1.00 83.88 202 GLY A C 1
ATOM 1551 O O . GLY A 1 202 ? -20.364 -11.209 22.071 1.00 83.88 202 GLY A O 1
ATOM 1552 N N . ASN A 1 203 ? -18.696 -9.897 21.340 1.00 82.38 203 ASN A N 1
ATOM 1553 C CA . ASN A 1 203 ? -17.630 -10.798 21.765 1.00 82.38 203 ASN A CA 1
ATOM 1554 C C . ASN A 1 203 ? -17.584 -10.987 23.279 1.00 82.38 203 ASN A C 1
ATOM 1556 O O . ASN A 1 203 ? -17.472 -12.115 23.743 1.00 82.38 203 ASN A O 1
ATOM 1560 N N . ASN A 1 204 ? -17.650 -9.900 24.052 1.00 82.25 204 ASN A N 1
ATOM 1561 C CA . ASN A 1 204 ? -17.578 -9.980 25.507 1.00 82.25 204 ASN A CA 1
ATOM 1562 C C . ASN A 1 204 ? -18.776 -10.757 26.071 1.00 82.25 204 ASN A C 1
ATOM 1564 O O . ASN A 1 204 ? -18.593 -11.643 26.897 1.00 82.25 204 ASN A O 1
ATOM 1568 N N . PHE A 1 205 ? -19.982 -10.499 25.556 1.00 84.50 205 PHE A N 1
ATOM 1569 C CA . PHE A 1 205 ? -21.181 -11.258 25.901 1.00 84.50 205 PHE A CA 1
ATOM 1570 C C . PHE A 1 205 ? -21.035 -12.740 25.556 1.00 84.50 205 PHE A C 1
ATOM 1572 O O . PHE A 1 205 ? -21.245 -13.592 26.416 1.00 84.50 205 PHE A O 1
ATOM 1579 N N . LYS A 1 206 ? -20.629 -13.051 24.319 1.00 83.31 206 LYS A N 1
ATOM 1580 C CA . LYS A 1 206 ? -20.442 -14.429 23.856 1.00 83.31 206 LYS A CA 1
ATOM 1581 C C . LYS A 1 206 ? -19.424 -15.170 24.716 1.00 83.31 206 LYS A C 1
ATOM 1583 O O . LYS A 1 206 ? -19.707 -16.275 25.158 1.00 83.31 206 LYS A O 1
ATOM 1588 N N . SER A 1 207 ? -18.270 -14.569 24.984 1.00 79.88 207 SER A N 1
ATOM 1589 C CA . SER A 1 207 ? -17.233 -15.190 25.808 1.00 79.88 207 SER A CA 1
ATOM 1590 C C . SER A 1 207 ? -17.666 -15.335 27.266 1.00 79.88 207 SER A C 1
ATOM 1592 O O . SER A 1 207 ? -17.415 -16.383 27.849 1.00 79.88 207 SER A O 1
ATOM 1594 N N . ASN A 1 208 ? -18.378 -14.361 27.845 1.00 77.69 208 ASN A N 1
ATOM 1595 C CA . ASN A 1 208 ? -18.918 -14.517 29.198 1.00 77.69 208 ASN A CA 1
ATOM 1596 C C . ASN A 1 208 ? -19.988 -15.617 29.271 1.00 77.69 208 ASN A C 1
ATOM 1598 O O . ASN A 1 208 ? -20.038 -16.344 30.255 1.00 77.69 208 ASN A O 1
ATOM 1602 N N . ALA A 1 209 ? -20.827 -15.760 28.243 1.00 80.06 209 ALA A N 1
ATOM 1603 C CA . ALA A 1 209 ? -21.846 -16.804 28.188 1.00 80.06 209 ALA A CA 1
ATOM 1604 C C . ALA A 1 209 ? -21.238 -18.198 27.961 1.00 80.06 209 ALA A C 1
ATOM 1606 O O . ALA A 1 209 ? -21.619 -19.152 28.633 1.00 80.06 209 ALA A O 1
ATOM 1607 N N . CYS A 1 210 ? -20.279 -18.326 27.038 1.00 79.44 210 CYS A N 1
ATOM 1608 C CA . CYS A 1 210 ? -19.638 -19.601 26.712 1.00 79.44 210 CYS A CA 1
ATOM 1609 C C . CYS A 1 210 ? -18.718 -20.099 27.825 1.00 79.44 210 CYS A C 1
ATOM 1611 O O . CYS A 1 210 ? -18.689 -21.295 28.092 1.00 79.44 210 CYS A O 1
ATOM 1613 N N . TYR A 1 211 ? -17.986 -19.199 28.480 1.00 75.00 211 TYR A N 1
ATOM 1614 C CA . TYR A 1 211 ? -17.038 -19.579 29.521 1.00 75.00 211 TYR A CA 1
ATOM 1615 C C . TYR A 1 211 ? -17.627 -19.498 30.924 1.00 75.00 211 TYR A C 1
ATOM 1617 O O . TYR A 1 211 ? -16.857 -19.635 31.865 1.00 75.00 211 TYR A O 1
ATOM 1625 N N . ILE A 1 212 ? -18.955 -19.324 31.078 1.00 70.88 212 ILE A N 1
ATOM 1626 C CA . ILE A 1 212 ? -19.630 -19.053 32.365 1.00 70.88 212 ILE A CA 1
ATOM 1627 C C . ILE A 1 212 ? -19.270 -20.060 33.478 1.00 70.88 212 ILE A C 1
ATOM 1629 O O . ILE A 1 212 ? -19.204 -19.687 34.647 1.00 70.88 212 ILE A O 1
ATOM 1633 N N . LEU A 1 213 ? -18.977 -21.309 33.098 1.00 69.06 213 LEU A N 1
ATOM 1634 C CA . LEU A 1 213 ? -18.611 -22.413 33.994 1.00 69.06 213 LEU A CA 1
ATOM 1635 C C . LEU A 1 213 ? -17.090 -22.662 34.097 1.00 69.06 213 LEU A C 1
ATOM 1637 O O . LEU A 1 213 ? -16.647 -23.206 35.102 1.00 69.06 213 LEU A O 1
ATOM 1641 N N . ASP A 1 214 ? -16.297 -22.210 33.117 1.00 73.69 214 ASP A N 1
ATOM 1642 C CA . ASP A 1 214 ? -14.852 -22.492 32.976 1.00 73.69 214 ASP A CA 1
ATOM 1643 C C . ASP A 1 214 ? -13.982 -21.218 33.070 1.00 73.69 214 ASP A C 1
ATOM 1645 O O . ASP A 1 214 ? -12.865 -21.142 32.545 1.00 73.69 214 ASP A O 1
ATOM 1649 N N . GLY A 1 215 ? -14.501 -20.177 33.727 1.00 61.69 215 GLY A N 1
ATOM 1650 C CA . GLY A 1 215 ? -13.926 -18.827 33.718 1.00 61.69 215 GLY A CA 1
ATOM 1651 C C . GLY A 1 215 ? -12.472 -18.739 34.196 1.00 61.69 215 GLY A C 1
ATOM 1652 O O . GLY A 1 215 ? -11.712 -17.912 33.689 1.00 61.69 215 GLY A O 1
ATOM 1653 N N . ASP A 1 216 ? -12.048 -19.621 35.106 1.00 68.00 216 ASP A N 1
ATOM 1654 C CA . ASP A 1 216 ? -10.678 -19.637 35.633 1.00 68.00 216 ASP A CA 1
ATOM 1655 C C . ASP A 1 216 ? -9.640 -20.092 34.595 1.00 68.00 216 ASP A C 1
ATOM 1657 O O . ASP A 1 216 ? -8.514 -19.587 34.586 1.00 68.00 216 ASP A O 1
ATOM 1661 N N . LEU A 1 217 ? -10.022 -20.977 33.667 1.00 72.69 217 LEU A N 1
ATOM 1662 C CA . LEU A 1 217 ? -9.151 -21.455 32.586 1.00 72.69 217 LEU A CA 1
ATOM 1663 C C . LEU A 1 217 ? -8.979 -20.399 31.482 1.00 72.69 217 LEU A C 1
ATOM 1665 O O . LEU A 1 217 ? -7.911 -20.299 30.876 1.00 72.69 217 LEU A O 1
ATOM 1669 N N . HIS A 1 218 ? -9.999 -19.561 31.269 1.00 75.44 218 HIS A N 1
ATOM 1670 C CA . HIS A 1 218 ? -10.046 -18.549 30.205 1.00 75.44 218 HIS A CA 1
ATOM 1671 C C . HIS A 1 218 ? -9.900 -17.103 30.705 1.00 75.44 218 HIS A C 1
ATOM 1673 O O . HIS A 1 218 ? -10.090 -16.149 29.945 1.00 75.44 218 HIS A O 1
ATOM 1679 N N . LYS A 1 219 ? -9.496 -16.907 31.966 1.00 74.94 219 LYS A N 1
ATOM 1680 C CA . LYS A 1 219 ? -9.408 -15.589 32.619 1.00 74.94 219 LYS A CA 1
ATOM 1681 C C . LYS A 1 219 ? -8.631 -14.549 31.807 1.00 74.94 219 LYS A C 1
ATOM 1683 O O . LYS A 1 219 ? -9.061 -13.406 31.680 1.00 74.94 219 LYS A O 1
ATOM 1688 N N . ARG A 1 220 ? -7.506 -14.949 31.203 1.00 76.25 220 ARG A N 1
ATOM 1689 C CA . ARG A 1 220 ? -6.670 -14.052 30.389 1.00 76.25 220 ARG A CA 1
ATOM 1690 C C . ARG A 1 220 ? -7.384 -13.566 29.123 1.00 76.25 220 ARG A C 1
ATOM 1692 O O . ARG A 1 220 ? -7.288 -12.387 28.796 1.00 76.25 220 ARG A O 1
ATOM 1699 N N . GLU A 1 221 ? -8.097 -14.453 28.436 1.00 76.44 221 GLU A N 1
ATOM 1700 C CA . GLU A 1 221 ? -8.862 -14.132 27.226 1.00 76.44 221 GLU A CA 1
ATOM 1701 C C . GLU A 1 221 ? -10.041 -13.205 27.564 1.00 76.44 221 GLU A C 1
ATOM 1703 O O . GLU A 1 221 ? -10.252 -12.180 26.913 1.00 76.44 221 GLU A O 1
ATOM 1708 N N . LEU A 1 222 ? -10.742 -13.494 28.664 1.00 77.56 222 LEU A N 1
ATOM 1709 C CA . LEU A 1 222 ? -11.823 -12.662 29.197 1.00 77.56 222 LEU A CA 1
ATOM 1710 C C . LEU A 1 222 ? -11.337 -11.260 29.607 1.00 77.56 222 LEU A C 1
ATOM 1712 O O . LEU A 1 222 ? -12.039 -10.266 29.397 1.00 77.56 222 LEU A O 1
ATOM 1716 N N . ASP A 1 223 ? -10.136 -11.146 30.175 1.00 81.25 223 ASP A N 1
ATOM 1717 C CA . ASP A 1 223 ? -9.522 -9.858 30.517 1.00 81.25 223 ASP A CA 1
ATOM 1718 C C . ASP A 1 223 ? -9.104 -9.060 29.278 1.00 81.25 223 ASP A C 1
ATOM 1720 O O . ASP A 1 223 ? -9.279 -7.840 29.235 1.00 81.25 223 ASP A O 1
ATOM 1724 N N . GLU A 1 224 ? -8.579 -9.721 28.247 1.00 80.50 224 GLU A N 1
ATOM 1725 C CA . GLU A 1 224 ? -8.235 -9.081 26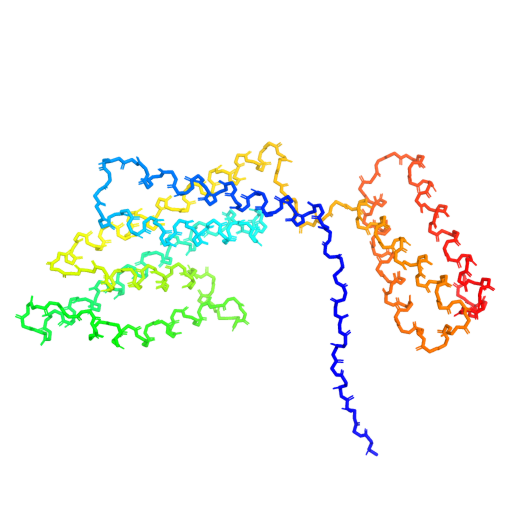.974 1.00 80.50 224 GLU A CA 1
ATOM 1726 C C . GLU A 1 224 ? -9.488 -8.529 26.272 1.00 80.50 224 GLU A C 1
ATOM 1728 O O . GLU A 1 224 ? -9.511 -7.357 25.875 1.00 80.50 224 GLU A O 1
ATOM 1733 N N . LEU A 1 225 ? -10.574 -9.305 26.229 1.00 81.38 225 LEU A N 1
ATOM 1734 C CA . LEU A 1 225 ? -11.867 -8.864 25.692 1.00 81.38 225 LEU A CA 1
ATOM 1735 C C . LEU A 1 225 ? -12.496 -7.733 26.515 1.00 81.38 225 LEU A C 1
ATOM 1737 O O . LEU A 1 225 ? -13.123 -6.830 25.956 1.00 81.38 225 LEU A O 1
ATOM 1741 N N . ARG A 1 226 ? -12.303 -7.720 27.839 1.00 82.56 226 ARG A N 1
ATOM 1742 C CA . ARG A 1 226 ? -12.727 -6.603 28.696 1.00 82.56 226 ARG A CA 1
ATOM 1743 C C . ARG A 1 226 ? -11.963 -5.327 28.370 1.00 82.56 226 ARG A C 1
ATOM 1745 O O . ARG A 1 226 ? -12.573 -4.268 28.233 1.00 82.56 226 ARG A O 1
ATOM 1752 N N . ARG A 1 227 ? -10.636 -5.397 28.226 1.00 82.75 227 ARG A N 1
ATOM 1753 C CA . ARG A 1 227 ? -9.828 -4.223 27.852 1.00 82.75 227 ARG A CA 1
ATOM 1754 C C . ARG A 1 227 ? -10.257 -3.677 26.489 1.00 82.75 227 ARG A C 1
ATOM 1756 O O . ARG A 1 227 ? -10.358 -2.457 26.335 1.00 82.75 227 ARG A O 1
ATOM 1763 N N . ALA A 1 228 ? -10.578 -4.553 25.536 1.00 79.19 228 ALA A N 1
ATOM 1764 C CA . ALA A 1 228 ? -11.132 -4.160 24.242 1.00 79.19 228 ALA A CA 1
ATOM 1765 C C . ALA A 1 228 ? -12.502 -3.461 24.378 1.00 79.19 228 ALA A C 1
ATOM 1767 O O . ALA A 1 228 ? -12.718 -2.409 23.771 1.00 79.19 228 ALA A O 1
ATOM 1768 N N . LEU A 1 229 ? -13.398 -3.968 25.234 1.00 84.81 229 LEU A N 1
ATOM 1769 C CA . LEU A 1 229 ? -14.692 -3.339 25.527 1.00 84.81 229 LEU A CA 1
ATOM 1770 C C . LEU A 1 229 ? -14.544 -1.961 26.198 1.00 84.81 229 LEU A C 1
ATOM 1772 O O . LEU A 1 229 ? -15.210 -1.005 25.813 1.00 84.81 229 LEU A O 1
ATOM 1776 N N . VAL A 1 230 ? -13.645 -1.813 27.177 1.00 85.38 230 VAL A N 1
ATOM 1777 C CA . VAL A 1 230 ? -13.397 -0.521 27.847 1.00 85.38 230 VAL A CA 1
ATOM 1778 C C . VAL A 1 230 ? -12.861 0.512 26.860 1.00 85.38 230 VAL A C 1
ATOM 1780 O O . VAL A 1 230 ? -13.281 1.672 26.881 1.00 85.38 230 VAL A O 1
ATOM 1783 N N . THR A 1 231 ? -11.924 0.097 26.009 1.00 84.00 231 THR A N 1
ATOM 1784 C CA . THR A 1 231 ? -11.275 0.979 25.034 1.00 84.00 231 THR A CA 1
ATOM 1785 C C . THR A 1 231 ? -12.266 1.416 23.955 1.00 84.00 231 THR A C 1
ATOM 1787 O O . THR A 1 231 ? -12.356 2.607 23.661 1.00 84.00 231 THR A O 1
ATOM 1790 N N . SER A 1 232 ? -13.073 0.486 23.435 1.00 83.31 232 SER A N 1
ATOM 1791 C CA . SER A 1 232 ? -14.127 0.791 22.459 1.00 83.31 232 SER A CA 1
ATOM 1792 C C . SER A 1 232 ? -15.233 1.668 23.050 1.00 83.31 232 SER A C 1
ATOM 1794 O O . SER A 1 232 ? -15.602 2.662 22.431 1.00 83.31 232 SER A O 1
ATOM 1796 N N . ARG A 1 233 ? -15.682 1.408 24.288 1.00 87.25 233 ARG A N 1
ATOM 1797 C CA . ARG A 1 233 ? -16.647 2.266 25.001 1.00 87.25 233 ARG A CA 1
ATOM 1798 C C . ARG A 1 233 ? -16.160 3.712 25.095 1.00 87.25 233 ARG A C 1
ATOM 1800 O O . ARG A 1 233 ? -16.917 4.630 24.795 1.00 87.25 233 ARG A O 1
ATOM 1807 N N . LYS A 1 234 ? -14.905 3.930 25.511 1.00 85.00 234 LYS A N 1
ATOM 1808 C CA . LYS A 1 234 ? -14.319 5.282 25.606 1.00 85.00 234 LYS A CA 1
ATOM 1809 C C . LYS A 1 234 ? -14.330 5.993 24.251 1.00 85.00 234 LYS A C 1
ATOM 1811 O O . LYS A 1 234 ? -14.697 7.162 24.189 1.00 85.00 234 LYS A O 1
ATOM 1816 N N . ALA A 1 235 ? -13.968 5.282 23.184 1.00 81.00 235 ALA A N 1
ATOM 1817 C CA . ALA A 1 235 ? -13.967 5.824 21.829 1.00 81.00 235 ALA A CA 1
ATOM 1818 C C . ALA A 1 235 ? -15.382 6.189 21.343 1.00 81.00 235 ALA A C 1
ATOM 1820 O O . ALA A 1 235 ? -15.567 7.260 20.768 1.00 81.00 235 ALA A O 1
ATOM 1821 N N . VAL A 1 236 ? -16.390 5.354 21.622 1.00 85.25 236 VAL A N 1
ATOM 1822 C CA . VAL A 1 236 ? -17.779 5.638 21.228 1.00 85.25 236 VAL A CA 1
ATOM 1823 C C . VAL A 1 236 ? -18.364 6.804 21.992 1.00 85.25 236 VAL A C 1
ATOM 1825 O O . VAL A 1 236 ? -18.913 7.710 21.371 1.00 85.25 236 VAL A O 1
ATOM 1828 N N . LEU A 1 237 ? -18.215 6.827 23.316 1.00 85.38 237 LEU A N 1
ATOM 1829 C CA . LEU A 1 237 ? -18.750 7.909 24.144 1.00 85.38 237 LEU A CA 1
ATOM 1830 C C . LEU A 1 237 ? -18.158 9.274 23.769 1.00 85.38 237 LEU A C 1
ATOM 1832 O O . LEU A 1 237 ? -18.860 10.279 23.843 1.00 85.38 237 LEU A O 1
ATOM 1836 N N . ALA A 1 238 ? -16.897 9.305 23.328 1.00 82.19 238 ALA A N 1
ATOM 1837 C CA . ALA A 1 238 ? -16.268 10.512 22.801 1.00 82.19 238 ALA A CA 1
ATOM 1838 C C . ALA A 1 238 ? -16.850 10.953 21.444 1.00 82.19 238 ALA A C 1
ATOM 1840 O O . ALA A 1 238 ? -16.828 12.140 21.133 1.00 82.19 238 ALA A O 1
ATOM 1841 N N . SER A 1 239 ? -17.361 10.015 20.641 1.00 80.69 239 SER A N 1
ATOM 1842 C CA . SER A 1 239 ? -17.887 10.281 19.294 1.00 80.69 239 SER A CA 1
ATOM 1843 C C . SER A 1 239 ? -19.390 10.575 19.240 1.00 80.69 239 SER A C 1
ATOM 1845 O O . SER A 1 239 ? -19.831 11.331 18.380 1.00 80.69 239 SER A O 1
ATOM 1847 N N . VAL A 1 240 ? -20.182 9.994 20.143 1.00 84.75 240 VAL A N 1
ATOM 1848 C CA . VAL A 1 240 ? -21.642 10.144 20.166 1.00 84.75 240 VAL A CA 1
ATOM 1849 C C . VAL A 1 240 ? -22.005 11.469 20.822 1.00 84.75 240 VAL A C 1
ATOM 1851 O O . VAL A 1 240 ? -21.548 11.731 21.931 1.00 84.75 240 VAL A O 1
ATOM 1854 N N . THR A 1 241 ? -22.837 12.288 20.183 1.00 81.00 241 THR A N 1
ATOM 1855 C CA . THR A 1 241 ? -23.359 13.550 20.745 1.00 81.00 241 THR A CA 1
ATOM 1856 C C . THR A 1 241 ? -24.704 13.385 21.449 1.00 81.00 241 THR A C 1
ATOM 1858 O O . THR A 1 241 ? -25.012 14.168 22.342 1.00 81.00 241 THR A O 1
ATOM 1861 N N . ASP A 1 242 ? -25.474 12.362 21.081 1.00 87.62 242 ASP A N 1
ATOM 1862 C CA . ASP A 1 242 ? -26.792 12.073 21.645 1.00 87.62 242 ASP A CA 1
ATOM 1863 C C . ASP A 1 242 ? -26.695 11.517 23.081 1.00 87.62 242 ASP A C 1
ATOM 1865 O O . ASP A 1 242 ? -25.945 10.575 23.362 1.00 87.62 242 ASP A O 1
ATOM 1869 N N . ALA A 1 243 ? -27.441 12.126 24.003 1.00 82.50 243 ALA A N 1
ATOM 1870 C CA . ALA A 1 243 ? -27.431 11.779 25.419 1.00 82.50 243 ALA A CA 1
ATOM 1871 C C . ALA A 1 243 ? -28.099 10.422 25.687 1.00 82.50 243 ALA A C 1
ATOM 1873 O O . ALA A 1 243 ? -27.580 9.640 26.489 1.00 82.50 243 ALA A O 1
ATOM 1874 N N . ASP A 1 244 ? -29.180 10.107 24.974 1.00 87.12 244 ASP A N 1
ATOM 1875 C CA . ASP A 1 244 ? -29.935 8.866 25.174 1.00 87.12 244 ASP A CA 1
ATOM 1876 C C . ASP A 1 244 ? -29.127 7.659 24.695 1.00 87.12 244 ASP A C 1
ATOM 1878 O O . ASP A 1 244 ? -29.029 6.629 25.371 1.00 87.12 244 ASP A O 1
ATOM 1882 N N . LEU A 1 245 ? -28.434 7.819 23.567 1.00 84.31 245 LEU A N 1
ATOM 1883 C CA . LEU A 1 245 ? -27.555 6.791 23.028 1.00 84.31 245 LEU A CA 1
ATOM 1884 C C . LEU A 1 245 ? -26.353 6.528 23.948 1.00 84.31 245 LEU A C 1
ATOM 1886 O O . LEU A 1 245 ? -25.991 5.372 24.178 1.00 84.31 245 LEU A O 1
ATOM 1890 N N . ARG A 1 246 ? -25.760 7.577 24.541 1.00 85.62 246 ARG A N 1
ATOM 1891 C CA . ARG A 1 246 ? -24.705 7.422 25.562 1.00 85.62 246 ARG A CA 1
ATOM 1892 C C . ARG A 1 246 ? -25.208 6.637 26.768 1.00 85.62 246 ARG A C 1
ATOM 1894 O O . ARG A 1 246 ? -24.495 5.760 27.256 1.00 85.62 246 ARG A O 1
ATOM 1901 N N . LEU A 1 247 ? -26.418 6.933 27.238 1.00 85.69 247 LEU A N 1
ATOM 1902 C CA . LEU A 1 247 ? -27.027 6.245 28.371 1.00 85.69 247 LEU A CA 1
ATOM 1903 C C . LEU A 1 247 ? -27.275 4.763 28.060 1.00 85.69 247 LEU A C 1
ATOM 1905 O O . LEU A 1 247 ? -26.919 3.908 28.872 1.00 85.69 247 LEU A O 1
ATOM 1909 N N . CYS A 1 248 ? -27.763 4.446 26.859 1.00 87.38 248 CYS A N 1
ATOM 1910 C CA . CYS A 1 248 ? -27.923 3.069 26.391 1.00 87.38 248 CYS A CA 1
ATOM 1911 C C . CYS A 1 248 ? -26.581 2.313 26.362 1.00 87.38 248 CYS A C 1
ATOM 1913 O O . CYS A 1 248 ? -26.466 1.219 26.915 1.00 87.38 248 CYS A O 1
ATOM 1915 N N . ILE A 1 249 ? -25.524 2.927 25.818 1.00 87.00 249 ILE A N 1
ATOM 1916 C CA . ILE A 1 249 ? -24.160 2.365 25.810 1.00 87.00 249 ILE A CA 1
ATOM 1917 C C . ILE A 1 249 ? -23.671 2.082 27.238 1.00 87.00 249 ILE A C 1
ATOM 1919 O O . ILE A 1 249 ? -23.092 1.025 27.511 1.00 87.00 249 ILE A O 1
ATOM 1923 N N . PHE A 1 250 ? -23.911 3.006 28.170 1.00 86.44 250 PHE A N 1
ATOM 1924 C CA . PHE A 1 250 ? -23.554 2.817 29.573 1.00 86.44 250 PHE A CA 1
ATOM 1925 C C . PHE A 1 250 ? -24.305 1.644 30.205 1.00 86.44 250 PHE A C 1
ATOM 1927 O O . PHE A 1 250 ? -23.651 0.789 30.804 1.00 86.44 250 PHE A O 1
ATOM 1934 N N . GLN A 1 251 ? -25.624 1.562 30.027 1.00 86.88 251 GLN A N 1
ATOM 1935 C CA . GLN A 1 251 ? -26.453 0.460 30.532 1.00 86.88 251 GLN A CA 1
ATOM 1936 C C . GLN A 1 251 ? -26.023 -0.898 29.962 1.00 86.88 251 GLN A C 1
ATOM 1938 O O . GLN A 1 251 ? -25.937 -1.900 30.672 1.00 86.88 251 GLN A O 1
ATOM 1943 N N . LEU A 1 252 ? -25.694 -0.940 28.676 1.00 87.00 252 LEU A N 1
ATOM 1944 C CA . LEU A 1 252 ? -25.277 -2.171 28.020 1.00 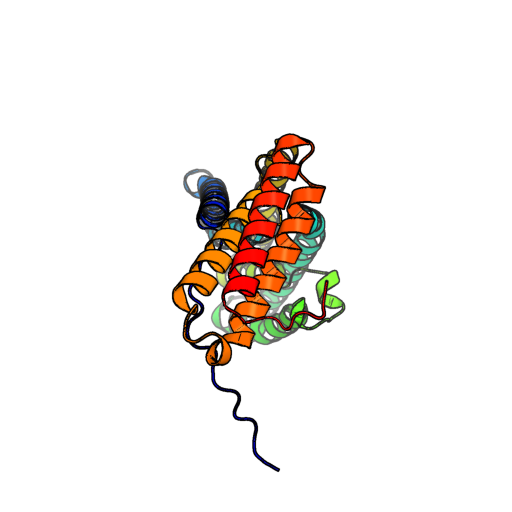87.00 252 LEU A CA 1
ATOM 1945 C C . LEU A 1 252 ? -23.900 -2.627 28.529 1.00 87.00 252 LEU A C 1
ATOM 1947 O O . LEU A 1 252 ? -23.682 -3.803 28.804 1.00 87.00 252 LEU A O 1
ATOM 1951 N N . THR A 1 253 ? -22.972 -1.697 28.773 1.00 87.94 253 THR A N 1
ATOM 1952 C CA . THR A 1 253 ? -21.706 -2.076 29.419 1.00 87.94 253 THR A CA 1
ATOM 1953 C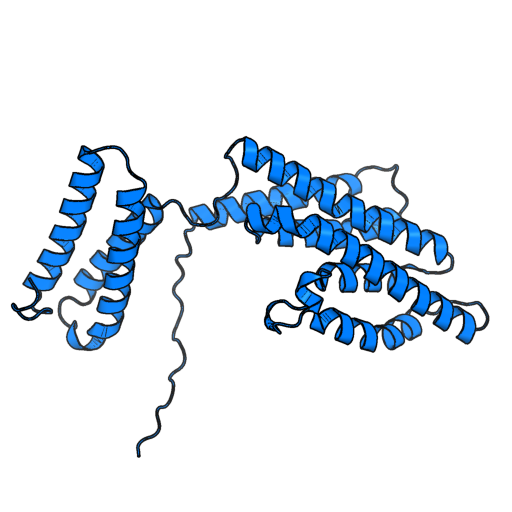 C . THR A 1 253 ? -21.865 -2.458 30.888 1.00 87.94 253 THR A C 1
ATOM 1955 O O . THR A 1 253 ? -21.191 -3.385 31.332 1.00 87.94 253 THR A O 1
ATOM 1958 N N . SER A 1 254 ? -22.744 -1.798 31.649 1.00 84.12 254 SER A N 1
ATOM 1959 C CA . SER A 1 254 ? -22.957 -2.114 33.066 1.00 84.12 254 SER A CA 1
ATOM 1960 C C . SER A 1 254 ? -23.609 -3.481 33.264 1.00 84.12 254 SER A C 1
ATOM 1962 O O . SER A 1 254 ? -23.210 -4.210 34.168 1.00 84.12 254 SER A O 1
ATOM 1964 N N . THR A 1 255 ? -24.534 -3.875 32.388 1.00 86.00 255 THR A N 1
ATOM 1965 C CA . THR A 1 255 ? -25.138 -5.217 32.404 1.00 86.00 255 THR A CA 1
ATOM 1966 C C . THR A 1 255 ? -24.110 -6.311 32.118 1.00 86.00 255 THR A C 1
ATOM 1968 O O . THR A 1 255 ? -24.097 -7.322 32.817 1.00 86.00 255 THR A O 1
ATOM 1971 N N . LEU A 1 256 ? -23.177 -6.094 31.184 1.00 84.75 256 LEU A N 1
ATOM 1972 C CA . LEU A 1 256 ? -22.072 -7.029 30.935 1.00 84.75 256 LEU A CA 1
ATOM 1973 C C . LEU A 1 256 ? -21.113 -7.155 32.126 1.00 84.75 256 LEU A C 1
ATOM 1975 O O . LEU A 1 256 ? -20.682 -8.262 32.449 1.00 84.75 256 LEU A O 1
ATOM 1979 N N . TYR A 1 257 ? -20.811 -6.049 32.816 1.00 83.19 257 TYR A N 1
ATOM 1980 C CA . TYR A 1 257 ? -20.055 -6.106 34.073 1.00 83.19 257 TYR A CA 1
ATOM 1981 C C . TYR A 1 257 ? -20.823 -6.850 35.167 1.00 83.19 257 TYR A C 1
ATOM 1983 O O . TYR A 1 257 ? -20.244 -7.669 35.879 1.00 83.19 257 TYR A O 1
ATOM 1991 N N . GLY A 1 258 ? -22.131 -6.607 35.271 1.00 81.31 258 GLY A N 1
ATOM 1992 C CA . GLY A 1 258 ? -23.012 -7.299 36.208 1.00 81.31 258 GLY A CA 1
ATOM 1993 C C . GLY A 1 258 ? -23.039 -8.809 35.979 1.00 81.31 258 GLY A C 1
ATOM 1994 O O . GLY A 1 258 ? -22.928 -9.564 36.939 1.00 81.31 258 GLY A O 1
ATOM 1995 N N . LEU A 1 259 ? -23.100 -9.252 34.720 1.00 80.00 259 LEU A N 1
ATOM 1996 C CA . LEU A 1 259 ? -23.077 -10.669 34.348 1.00 80.00 259 LEU A CA 1
ATOM 1997 C C . LEU A 1 259 ? -21.797 -11.361 34.839 1.00 80.00 259 LEU A C 1
ATOM 1999 O O . LEU A 1 259 ? -21.859 -12.425 35.445 1.00 80.00 259 LEU A O 1
ATOM 2003 N N . ARG A 1 260 ? -20.642 -10.721 34.636 1.00 74.38 260 ARG A N 1
ATOM 2004 C CA . ARG A 1 260 ? -19.339 -11.236 35.075 1.00 74.38 260 ARG A CA 1
ATOM 2005 C C . ARG A 1 260 ? -19.193 -11.279 36.599 1.00 74.38 260 ARG A C 1
ATOM 2007 O O . ARG A 1 260 ? -18.551 -12.170 37.155 1.00 74.38 260 ARG A O 1
ATOM 2014 N N . ARG A 1 261 ? -19.780 -10.299 37.285 1.00 76.19 261 ARG A N 1
ATOM 2015 C CA . ARG A 1 261 ? -19.830 -10.280 38.748 1.00 76.19 261 ARG A CA 1
ATOM 2016 C C . ARG A 1 261 ? -20.735 -11.390 39.278 1.00 76.19 261 ARG A C 1
ATOM 2018 O O . ARG A 1 261 ? -20.366 -12.066 40.231 1.00 76.19 261 ARG A O 1
ATOM 2025 N N . ALA A 1 262 ? -21.885 -11.606 38.641 1.00 75.94 262 ALA A N 1
ATOM 2026 C CA . ALA A 1 262 ? -22.807 -12.686 38.978 1.00 75.94 262 ALA A CA 1
ATOM 2027 C C . ALA A 1 262 ? -22.202 -14.076 38.720 1.00 75.94 262 ALA A C 1
ATOM 2029 O O . ALA A 1 262 ? -22.483 -15.004 39.471 1.00 75.94 262 ALA A O 1
ATOM 2030 N N . SER A 1 263 ? -21.329 -14.214 37.718 1.00 70.06 263 SER A N 1
ATOM 2031 C CA . SER A 1 263 ? -20.600 -15.458 37.444 1.00 70.06 263 SER A CA 1
ATOM 2032 C C . SER A 1 263 ? -19.398 -15.700 38.372 1.00 70.06 263 SER A C 1
ATOM 2034 O O . SER A 1 263 ? -18.710 -16.703 38.219 1.00 70.06 263 SER A O 1
ATOM 2036 N N . GLY A 1 264 ? -19.135 -14.816 39.346 1.00 66.69 264 GLY A N 1
ATOM 2037 C CA . GLY A 1 264 ? -18.126 -15.031 40.392 1.00 66.69 264 GLY A CA 1
ATOM 2038 C C . GLY A 1 264 ? -16.674 -14.796 39.963 1.00 66.69 264 GLY A C 1
ATOM 2039 O O . GLY A 1 264 ? -15.756 -15.217 40.658 1.00 66.69 264 GLY A O 1
ATOM 2040 N N . TRP A 1 265 ? -16.439 -14.124 38.832 1.00 64.56 265 TRP A N 1
ATOM 2041 C CA . TRP A 1 265 ? -15.091 -13.968 38.256 1.00 64.56 265 TRP A CA 1
ATOM 2042 C C . TRP A 1 265 ? -14.323 -12.737 38.732 1.00 64.56 265 TRP A C 1
ATOM 2044 O O . TRP A 1 265 ? -13.160 -12.551 38.363 1.00 64.56 265 TRP A O 1
ATOM 2054 N N . GLU A 1 266 ? -14.965 -11.874 39.518 1.00 58.03 266 GLU A N 1
ATOM 2055 C CA . GLU A 1 266 ? -14.342 -10.707 40.136 1.00 58.03 266 GLU A CA 1
ATOM 2056 C C . GLU A 1 266 ? -14.545 -10.740 41.655 1.00 58.03 266 GLU A C 1
ATOM 2058 O O . GLU A 1 266 ? -15.683 -10.885 42.114 1.00 58.03 266 GLU A O 1
ATOM 2063 N N . PRO A 1 267 ? -13.473 -10.588 42.454 1.00 50.62 267 PRO A N 1
ATOM 2064 C CA . PRO A 1 267 ? -13.615 -10.361 43.882 1.00 50.62 267 PRO A CA 1
ATOM 2065 C C . PRO A 1 267 ? -14.267 -8.993 44.133 1.00 50.62 267 PRO A C 1
ATOM 2067 O O . PRO A 1 267 ? -14.063 -8.036 43.390 1.00 50.62 267 PRO A O 1
ATOM 2070 N N . PHE A 1 268 ? -15.044 -8.902 45.211 1.00 44.22 268 PHE A N 1
ATOM 2071 C CA . PHE A 1 268 ? -15.901 -7.766 45.583 1.00 44.22 268 PHE A CA 1
ATOM 2072 C C . PHE A 1 268 ? -15.191 -6.406 45.801 1.00 44.22 268 PHE A C 1
ATOM 2074 O O . PHE A 1 268 ? -15.857 -5.450 46.189 1.00 44.22 268 PHE A O 1
ATOM 2081 N N . SER A 1 269 ? -13.874 -6.301 45.600 1.00 40.09 269 SER A N 1
ATOM 2082 C CA . SER A 1 269 ? -13.034 -5.224 46.140 1.00 40.09 269 SER A CA 1
ATOM 2083 C C . SER A 1 269 ? -12.616 -4.119 45.163 1.00 40.09 269 SER A C 1
ATOM 2085 O O . SER A 1 269 ? -11.906 -3.215 45.585 1.00 40.09 269 SER A O 1
ATOM 2087 N N . GLU A 1 270 ? -13.003 -4.164 43.886 1.00 42.50 270 GLU A N 1
ATOM 2088 C CA . GLU A 1 270 ? -12.621 -3.139 42.890 1.00 42.50 270 GLU A CA 1
ATOM 2089 C C . GLU A 1 270 ? -13.835 -2.364 42.344 1.00 42.50 270 GLU A C 1
ATOM 2091 O O . GLU A 1 270 ? -14.017 -2.230 41.132 1.00 42.50 270 GLU A O 1
ATOM 2096 N N . ALA A 1 271 ? -14.684 -1.878 43.256 1.00 40.16 271 ALA A N 1
ATOM 2097 C CA . ALA A 1 271 ? -15.716 -0.876 42.977 1.00 40.16 271 ALA A CA 1
ATOM 2098 C C . ALA A 1 271 ? -15.275 0.498 43.493 1.00 40.16 271 ALA A C 1
ATOM 2100 O O . ALA A 1 271 ? -14.780 0.548 44.641 1.00 40.16 271 ALA A O 1
#

Foldseek 3Di:
DDDPPPDDPPDPPDDPPVVLVVLLVVQLVVQLVVLLVVVPPPPDDPLLNVLSNQQLNVLSVVLSVDALVVLLLQLQQLLQLLVLLLVVLLVLQVVQCVVVVNFGDLVSSVVVCVVVLVVLCCLPVVNVDPNVNRHDSVNNNSLSNQLSNSCGNPSVVSSVSSSVSSNVSVVSSNVVSVVCVVVVNDSHPDDDLVSQLVVLLVVLVVCCVVCLPVCVVCVVVNVVSVVSNVVSLVVVLVVDPDPVVNVVSVVSVVVSVVSCVVSVNDDPPDD

Radius of gyration: 26.4 Å; chains: 1; bounding box: 60×40×75 Å

Secondary structure (DSSP, 8-state):
---------------S-HHHHHHHHHHHHHHHHHHHGGGG-TTS-HHHHHHHHHHHHHHHHHHHHS-HHHHHHHHHHHHHHHHHHHHHHHHHHHHHHHHTTT---HHHHHHHHHHHHHHHHTT-GGGT-THHHH--HHHHHHHHHHHHHH-TT-HHHHHHHHHHHHHHHHHHHHHHHHHHHHTT-S--SS--HHHHHHHHHHHHHHHHHHTTT-TTTSHHHHHHHHHHHHHHHHHHHHH---HHHHHHHHHHHHHHHHHHHHTT-S-TT--

Organism: Perkinsus olseni (NCBI:txid32597)

pLDDT: mean 71.58, std 14.2, range [27.45, 89.88]